Protein AF-A0A060N3A0-F1 (afdb_monomer_lite)

Foldseek 3Di:
DDDPPPDLLCLLVPDPDDPVVSVVLVVQQQDWDDDPNDIDRNVRVLLVLVLVAWAKDKDFQDWDQDPVVNGIDGGDIWIWTAHPVGDIDTDDPSSSSSSVVCVVQVVNDVVSVVVSSVVVVVVVVVVVVVVVVVVVVVVVVVVVVVVVVVVVVVVLVVQLVVPDPVPLLVVLQVLCCLPPVDDDSSVSSSLVVLLQVLVPVVSLVVNLVQCALVNPSSQVSSCQAQVDHADNHSVRNNVDSVPDDSVNRPGGDDDDRPPDPVNPFFFDWAWAFDPPPHTDTDIDTFGWDADLNFIWGWDDDPQKIFTATGWLNYTPFMDRDPVVRVVRVVVSCVVQPSVSVVVVSVVSCVVRNTTPVCPVVVVPD

Structure (mmCIF, N/CA/C/O backbone):
data_AF-A0A060N3A0-F1
#
_entry.id   AF-A0A060N3A0-F1
#
loop_
_atom_site.group_PDB
_atom_site.id
_atom_site.type_symbol
_atom_site.label_atom_id
_atom_site.label_alt_id
_atom_site.label_comp_id
_atom_site.label_asym_id
_atom_site.label_entity_id
_atom_site.label_seq_id
_atom_site.pdbx_PDB_ins_code
_atom_site.Cartn_x
_atom_site.Cartn_y
_atom_site.Cartn_z
_atom_site.occupancy
_atom_site.B_iso_or_equiv
_atom_site.auth_seq_id
_atom_site.auth_comp_id
_atom_site.auth_asym_id
_atom_site.auth_atom_id
_atom_site.pdbx_PDB_model_num
ATOM 1 N N . MET A 1 1 ? 32.868 9.645 -45.968 1.00 70.94 1 MET A N 1
ATOM 2 C CA . MET A 1 1 ? 32.988 8.924 -44.680 1.00 70.94 1 MET A CA 1
ATOM 3 C C . MET A 1 1 ? 31.610 8.800 -44.055 1.00 70.94 1 MET A C 1
ATOM 5 O O . MET A 1 1 ? 31.035 9.811 -43.664 1.00 70.94 1 MET A O 1
ATOM 9 N N . ILE A 1 2 ? 31.077 7.584 -43.992 1.00 79.50 2 ILE A N 1
ATOM 10 C CA . ILE A 1 2 ? 29.751 7.309 -43.427 1.00 79.50 2 ILE A CA 1
ATOM 11 C C . ILE A 1 2 ? 29.857 7.199 -41.908 1.00 79.50 2 ILE A C 1
ATOM 13 O O . ILE A 1 2 ? 30.849 6.673 -41.398 1.00 79.50 2 ILE A O 1
ATOM 17 N N . LYS A 1 3 ? 28.843 7.715 -41.205 1.00 85.38 3 LYS A N 1
ATOM 18 C CA . LYS A 1 3 ? 28.759 7.722 -39.741 1.00 85.38 3 LYS A CA 1
ATOM 19 C C . LYS A 1 3 ? 27.444 7.102 -39.277 1.00 85.38 3 LYS A C 1
ATOM 21 O O . LYS A 1 3 ? 26.379 7.663 -39.526 1.00 85.38 3 LYS A O 1
ATOM 26 N N . LEU A 1 4 ? 27.520 5.992 -38.551 1.00 84.56 4 LEU A N 1
ATOM 27 C CA . LEU A 1 4 ? 26.390 5.304 -37.928 1.00 84.56 4 LEU A CA 1
ATOM 28 C C . LEU A 1 4 ? 26.048 5.968 -36.586 1.00 84.56 4 LEU A C 1
ATOM 30 O O . LEU A 1 4 ? 26.292 5.429 -35.503 1.00 84.56 4 LEU A O 1
ATOM 34 N N . LYS A 1 5 ? 25.510 7.191 -36.638 1.00 78.19 5 LYS A N 1
ATOM 35 C CA . LYS A 1 5 ? 25.147 7.941 -35.426 1.00 78.19 5 LYS A CA 1
ATOM 36 C C . LYS A 1 5 ? 23.974 7.268 -34.707 1.00 78.19 5 LYS A C 1
ATOM 38 O O . LYS A 1 5 ? 22.905 7.118 -35.283 1.00 78.19 5 LYS A O 1
ATOM 43 N N . ASN A 1 6 ? 24.170 6.913 -33.434 1.00 80.38 6 ASN A N 1
ATOM 44 C CA . ASN A 1 6 ? 23.139 6.378 -32.525 1.00 80.38 6 ASN A CA 1
ATOM 45 C C . ASN A 1 6 ? 22.381 5.134 -33.029 1.00 80.38 6 ASN A C 1
ATOM 47 O O . ASN A 1 6 ? 21.267 4.849 -32.580 1.00 80.38 6 ASN A O 1
ATOM 51 N N . THR A 1 7 ? 23.004 4.382 -33.933 1.00 88.62 7 THR A N 1
ATOM 52 C CA . THR A 1 7 ? 22.471 3.139 -34.480 1.00 88.62 7 THR A CA 1
ATOM 53 C C . THR A 1 7 ? 23.560 2.073 -34.536 1.00 88.62 7 THR A C 1
ATOM 55 O O . THR A 1 7 ? 24.757 2.373 -34.634 1.00 88.62 7 THR A O 1
ATOM 58 N N . TYR A 1 8 ? 23.121 0.822 -34.468 1.00 91.75 8 TYR A N 1
ATOM 59 C CA . TYR A 1 8 ? 23.922 -0.365 -34.759 1.00 91.75 8 TYR A CA 1
ATOM 60 C C . TYR A 1 8 ? 23.257 -1.203 -35.858 1.00 91.75 8 TYR A C 1
ATOM 62 O O . TYR A 1 8 ? 23.561 -2.387 -35.982 1.00 91.75 8 TYR A O 1
ATOM 70 N N . LEU A 1 9 ? 22.332 -0.602 -36.624 1.00 90.69 9 LEU A N 1
ATOM 71 C CA . LEU A 1 9 ? 21.575 -1.249 -37.700 1.00 90.69 9 LEU A CA 1
ATOM 72 C C . LEU A 1 9 ? 20.822 -2.500 -37.218 1.00 90.69 9 LEU A C 1
ATOM 74 O O . LEU A 1 9 ? 20.829 -3.538 -37.872 1.00 90.69 9 LEU A O 1
ATOM 78 N N . GLY A 1 10 ? 20.273 -2.456 -36.000 1.00 86.81 10 GLY A N 1
ATOM 79 C CA . GLY A 1 10 ? 19.611 -3.607 -35.379 1.00 86.81 10 GLY A CA 1
ATOM 80 C C . GLY A 1 10 ? 20.535 -4.753 -34.937 1.00 86.81 10 GLY A C 1
ATOM 81 O O . GLY A 1 10 ? 20.056 -5.684 -34.291 1.00 86.81 10 GLY A O 1
ATOM 82 N N . TYR A 1 11 ? 21.854 -4.687 -35.180 1.00 89.94 11 TYR A N 1
ATOM 83 C CA . TYR A 1 11 ? 22.797 -5.771 -34.863 1.00 89.94 11 TYR A CA 1
ATOM 84 C C . TYR A 1 11 ? 22.675 -6.249 -33.417 1.00 89.94 11 TYR A C 1
ATOM 86 O O . TYR A 1 11 ? 22.577 -7.442 -33.149 1.00 89.94 11 TYR A O 1
ATOM 94 N N . THR A 1 12 ? 22.640 -5.317 -32.468 1.00 86.25 12 THR A N 1
ATOM 95 C CA . THR A 1 12 ? 22.596 -5.640 -31.039 1.00 86.25 12 THR A CA 1
ATOM 96 C C . THR A 1 12 ? 21.195 -5.985 -30.539 1.00 86.25 12 THR A C 1
ATOM 98 O O . THR A 1 12 ? 21.069 -6.546 -29.451 1.00 86.25 12 THR A O 1
ATOM 101 N N . ASN A 1 13 ? 20.153 -5.697 -31.324 1.00 80.31 13 ASN A N 1
ATOM 102 C CA . ASN A 1 13 ? 18.773 -6.109 -31.055 1.00 80.31 13 ASN A CA 1
ATOM 103 C C . ASN A 1 13 ? 18.539 -7.566 -31.485 1.00 80.31 13 ASN A C 1
ATOM 105 O O . ASN A 1 13 ? 17.834 -8.299 -30.799 1.00 80.31 13 ASN A O 1
ATOM 109 N N . ASN A 1 14 ? 19.208 -8.006 -32.555 1.00 67.56 14 ASN A N 1
ATOM 110 C CA . ASN A 1 14 ? 19.107 -9.363 -33.100 1.00 67.56 14 ASN A CA 1
ATOM 111 C C . ASN A 1 14 ? 19.910 -10.414 -32.312 1.00 67.56 14 ASN A C 1
ATOM 113 O O . ASN A 1 14 ? 19.765 -11.621 -32.519 1.00 67.56 14 ASN A O 1
ATOM 117 N N . LEU A 1 15 ? 20.757 -9.983 -31.376 1.00 79.06 15 LEU A N 1
ATOM 118 C CA . LEU A 1 15 ? 21.509 -10.885 -30.513 1.00 79.06 15 LEU A CA 1
ATOM 119 C C . LEU A 1 15 ? 20.655 -11.311 -29.311 1.00 79.06 15 LEU A C 1
ATOM 121 O O . LEU A 1 15 ? 20.321 -10.494 -28.455 1.00 79.06 15 LEU A O 1
ATOM 125 N N . LYS A 1 16 ? 20.389 -12.618 -29.173 1.00 73.56 16 LYS A N 1
ATOM 126 C CA . LYS A 1 16 ? 19.850 -13.221 -27.936 1.00 73.56 16 LYS A CA 1
ATOM 127 C C . LYS A 1 16 ? 20.912 -13.222 -26.822 1.00 73.56 16 LYS A C 1
ATOM 129 O O . LYS A 1 16 ? 21.420 -14.271 -26.433 1.00 73.56 16 LYS A O 1
ATOM 134 N N . VAL A 1 17 ? 21.299 -12.043 -26.340 1.00 75.12 17 VAL A N 1
ATOM 135 C CA . VAL A 1 17 ? 22.335 -11.843 -25.312 1.00 75.12 17 VAL A CA 1
ATOM 136 C C . VAL A 1 17 ? 21.792 -11.047 -24.129 1.00 75.12 17 VAL A C 1
ATOM 138 O O . VAL A 1 17 ? 20.881 -10.235 -24.268 1.00 75.12 17 VAL A O 1
ATOM 141 N N . LYS A 1 18 ? 22.361 -11.266 -22.937 1.00 79.81 18 LYS A N 1
ATOM 142 C CA . LYS A 1 18 ? 21.978 -10.517 -21.726 1.00 79.81 18 LYS A CA 1
ATOM 143 C C . LYS A 1 18 ? 22.274 -9.018 -21.902 1.00 79.81 18 LYS A C 1
ATOM 145 O O . LYS A 1 18 ? 23.262 -8.660 -22.544 1.00 79.81 18 LYS A O 1
ATOM 150 N N . SER A 1 19 ? 21.499 -8.149 -21.249 1.00 82.62 19 SER A N 1
ATOM 151 C CA . SER A 1 19 ? 21.631 -6.678 -21.329 1.00 82.62 19 SER A CA 1
ATOM 152 C C . SER A 1 19 ? 23.060 -6.166 -21.093 1.00 82.62 19 SER A C 1
ATOM 154 O O . SER A 1 19 ? 23.561 -5.345 -21.858 1.00 82.62 19 SER A O 1
ATOM 156 N N . MET A 1 20 ? 23.777 -6.709 -20.103 1.00 80.88 20 MET A N 1
ATOM 157 C CA . MET A 1 20 ? 25.179 -6.338 -19.854 1.00 80.88 20 MET A CA 1
ATOM 158 C C . MET A 1 20 ? 26.126 -6.724 -20.999 1.00 80.88 20 MET A C 1
ATOM 160 O O . MET A 1 20 ? 27.076 -6.002 -21.300 1.00 80.88 20 MET A O 1
ATOM 164 N N . GLN A 1 21 ? 25.888 -7.864 -21.651 1.00 84.06 21 GLN A N 1
ATOM 165 C CA . GLN A 1 21 ? 26.687 -8.290 -22.801 1.00 84.06 21 GLN A CA 1
ATOM 166 C C . GLN A 1 21 ? 26.393 -7.413 -24.020 1.00 84.06 21 GLN A C 1
ATOM 168 O O . GLN A 1 21 ? 27.332 -7.046 -24.723 1.00 84.06 21 GLN A O 1
ATOM 173 N N . LYS A 1 22 ? 25.128 -7.014 -24.213 1.00 88.50 22 LYS A N 1
ATOM 174 C CA . LYS A 1 22 ? 24.720 -6.031 -25.226 1.00 88.50 22 LYS A CA 1
ATOM 175 C C . LYS A 1 22 ? 25.477 -4.712 -25.050 1.00 88.50 22 LYS A C 1
ATOM 177 O O . LYS A 1 22 ? 26.183 -4.300 -25.964 1.00 88.50 22 LYS A O 1
ATOM 182 N N . ALA A 1 23 ? 25.459 -4.136 -23.847 1.00 88.31 23 ALA A N 1
ATOM 183 C CA . ALA A 1 23 ? 26.181 -2.898 -23.543 1.00 88.31 23 ALA A CA 1
ATOM 184 C C . ALA A 1 23 ? 27.701 -3.021 -23.772 1.00 88.31 23 ALA A C 1
ATOM 186 O O . ALA A 1 23 ? 28.341 -2.100 -24.275 1.00 88.31 23 ALA A O 1
ATOM 187 N N . LYS A 1 24 ? 28.301 -4.178 -23.453 1.00 89.31 24 LYS A N 1
ATOM 188 C CA . LYS A 1 24 ? 29.725 -4.440 -23.730 1.00 89.31 24 LYS A CA 1
ATOM 189 C C . LYS A 1 24 ? 30.024 -4.509 -25.231 1.00 89.31 24 LYS A C 1
ATOM 191 O O . LYS A 1 24 ? 31.102 -4.093 -25.652 1.00 89.31 24 LYS A O 1
ATOM 196 N N . ILE A 1 25 ? 29.113 -5.060 -26.033 1.00 91.25 25 ILE A N 1
ATOM 197 C CA . ILE A 1 25 ? 29.238 -5.102 -27.496 1.00 91.25 25 ILE A CA 1
ATOM 198 C C . ILE A 1 25 ? 29.144 -3.687 -28.065 1.00 91.25 25 ILE A C 1
ATOM 200 O O . ILE A 1 25 ? 30.046 -3.281 -28.789 1.00 91.25 25 ILE A O 1
ATOM 204 N N . GLU A 1 26 ? 28.122 -2.929 -27.677 1.00 92.75 26 GLU A N 1
ATOM 205 C CA . GLU A 1 26 ? 27.905 -1.539 -28.098 1.00 92.75 26 GLU A CA 1
ATOM 206 C C . GLU A 1 26 ? 29.101 -0.652 -27.744 1.00 92.75 26 GLU A C 1
ATOM 208 O O . GLU A 1 26 ? 29.673 -0.011 -28.621 1.00 92.75 26 GLU A O 1
ATOM 213 N N . LYS A 1 27 ? 29.599 -0.747 -26.505 1.00 92.44 27 LYS A N 1
ATOM 214 C CA . LYS A 1 27 ? 30.821 -0.054 -26.076 1.00 92.44 27 LYS A CA 1
ATOM 215 C C . LYS A 1 27 ? 32.037 -0.406 -26.936 1.00 92.44 27 LYS A C 1
ATOM 217 O O . LYS A 1 27 ? 32.854 0.460 -27.218 1.00 92.44 27 LYS A O 1
ATOM 222 N N . ASN A 1 28 ? 32.187 -1.669 -27.342 1.00 91.94 28 ASN A N 1
ATOM 223 C CA . ASN A 1 28 ? 33.277 -2.051 -28.240 1.00 91.94 28 ASN A CA 1
ATOM 224 C C . ASN A 1 28 ? 33.099 -1.447 -29.636 1.00 91.94 28 ASN A C 1
ATOM 226 O O . ASN A 1 28 ? 34.076 -0.982 -30.205 1.00 91.94 28 ASN A O 1
ATOM 230 N N . LEU A 1 29 ? 31.880 -1.438 -30.176 1.00 93.25 29 LEU A N 1
ATOM 231 C CA . LEU A 1 29 ? 31.579 -0.851 -31.486 1.00 93.25 29 LEU A CA 1
ATOM 232 C C . LEU A 1 29 ? 31.774 0.672 -31.514 1.00 93.25 29 LEU A C 1
ATOM 234 O O . LEU A 1 29 ? 32.160 1.214 -32.550 1.00 93.25 29 LEU A O 1
ATOM 238 N N . ASP A 1 30 ? 31.556 1.334 -30.379 1.00 94.25 30 ASP A N 1
ATOM 239 C CA . ASP A 1 30 ? 31.738 2.776 -30.202 1.00 94.25 30 ASP A CA 1
ATOM 240 C C . ASP A 1 30 ? 33.172 3.183 -29.811 1.00 94.25 30 ASP A C 1
ATOM 242 O O . ASP A 1 30 ? 33.484 4.374 -29.756 1.00 94.25 30 ASP A O 1
ATOM 246 N N . ASN A 1 31 ? 34.074 2.225 -29.562 1.00 93.00 31 ASN A N 1
ATOM 247 C CA . ASN A 1 31 ? 35.480 2.533 -29.298 1.00 93.00 31 ASN A CA 1
ATOM 248 C C . ASN A 1 31 ? 36.151 3.152 -30.527 1.00 93.00 31 ASN A C 1
ATOM 250 O O . ASN A 1 31 ? 35.715 2.973 -31.663 1.00 93.00 31 ASN A O 1
ATOM 254 N N . PHE A 1 32 ? 37.280 3.820 -30.305 1.00 92.06 32 PHE A N 1
ATOM 255 C CA . PHE A 1 32 ? 38.055 4.404 -31.390 1.00 92.06 32 PHE A CA 1
ATOM 256 C C . PHE A 1 32 ? 39.074 3.427 -31.993 1.00 92.06 32 PHE A C 1
ATOM 258 O O . PHE A 1 32 ? 39.591 2.532 -31.319 1.00 92.06 32 PHE A O 1
ATOM 265 N N . ILE A 1 33 ? 39.384 3.618 -33.272 1.00 90.12 33 ILE A N 1
ATOM 266 C CA . ILE A 1 33 ? 40.487 2.977 -33.992 1.00 90.12 33 ILE A CA 1
ATOM 267 C C . ILE A 1 33 ? 41.202 4.022 -34.852 1.00 90.12 33 ILE A C 1
ATOM 269 O O . ILE A 1 33 ? 40.563 4.876 -35.466 1.00 90.12 33 ILE A O 1
ATOM 273 N N . ARG A 1 34 ? 42.537 3.980 -34.873 1.00 88.06 34 ARG A N 1
ATOM 274 C CA . ARG A 1 34 ? 43.361 4.893 -35.672 1.00 88.06 34 ARG A CA 1
ATOM 275 C C . ARG A 1 34 ? 43.784 4.205 -36.966 1.00 88.06 34 ARG A C 1
ATOM 277 O O . ARG A 1 34 ? 44.395 3.144 -36.906 1.00 88.06 34 ARG A O 1
ATOM 284 N N . SER A 1 35 ? 43.511 4.832 -38.106 1.00 84.62 35 SER A N 1
ATOM 285 C CA . SER A 1 35 ? 44.000 4.417 -39.429 1.00 84.62 35 SER A CA 1
ATOM 286 C C . SER A 1 35 ? 44.487 5.652 -40.167 1.00 84.62 35 SER A C 1
ATOM 288 O O . SER A 1 35 ? 43.795 6.666 -40.160 1.00 84.62 35 SER A O 1
ATOM 290 N N . ASP A 1 36 ? 45.677 5.594 -40.765 1.00 79.69 36 ASP A N 1
ATOM 291 C CA . ASP A 1 36 ? 46.204 6.660 -41.636 1.00 79.69 36 ASP A CA 1
ATOM 292 C C . ASP A 1 36 ? 46.154 8.056 -40.987 1.00 79.69 36 ASP A C 1
ATOM 294 O O . ASP A 1 36 ? 45.759 9.050 -41.585 1.00 79.69 36 ASP A O 1
ATOM 298 N N . LYS A 1 37 ? 46.538 8.109 -39.702 1.00 83.88 37 LYS A N 1
ATOM 299 C CA . LYS A 1 37 ? 46.517 9.293 -38.816 1.00 83.88 37 LYS A CA 1
ATOM 300 C C . LYS A 1 37 ? 45.125 9.844 -38.463 1.00 83.88 37 LYS A C 1
ATOM 302 O O . LYS A 1 37 ? 45.067 10.740 -37.625 1.00 83.88 37 LYS A O 1
ATOM 307 N N . ILE A 1 38 ? 44.039 9.269 -38.973 1.00 87.06 38 ILE A N 1
ATOM 308 C CA . ILE A 1 38 ? 42.652 9.652 -38.677 1.00 87.06 38 ILE A CA 1
ATOM 309 C C . ILE A 1 38 ? 42.065 8.725 -37.599 1.00 87.06 38 ILE A C 1
ATOM 311 O O . ILE A 1 38 ? 42.329 7.520 -37.572 1.00 87.06 38 ILE A O 1
ATOM 315 N N . MET A 1 39 ? 41.281 9.299 -36.685 1.00 88.50 39 MET A N 1
ATOM 316 C CA . MET A 1 39 ? 40.547 8.567 -35.649 1.00 88.50 39 MET A CA 1
ATOM 317 C C . MET A 1 39 ? 39.128 8.256 -36.127 1.00 88.50 39 MET A C 1
ATOM 319 O O . MET A 1 39 ? 38.378 9.160 -36.490 1.00 88.50 39 MET A O 1
ATOM 323 N N . TYR A 1 40 ? 38.754 6.983 -36.080 1.00 89.69 40 TYR A N 1
ATOM 324 C CA . TYR A 1 40 ? 37.439 6.482 -36.462 1.00 89.69 40 TYR A CA 1
ATOM 325 C C . TYR A 1 40 ? 36.739 5.870 -35.256 1.00 89.69 40 TYR A C 1
ATOM 327 O O . TYR A 1 40 ? 37.392 5.268 -34.407 1.00 89.69 40 TYR A O 1
ATOM 335 N N . ILE A 1 41 ? 35.411 5.951 -35.213 1.00 93.50 41 ILE A N 1
ATOM 336 C CA . ILE A 1 41 ? 34.619 5.034 -34.389 1.00 93.50 41 ILE A CA 1
ATOM 337 C C . ILE A 1 41 ? 34.679 3.657 -35.062 1.00 93.50 41 ILE A C 1
ATOM 339 O O . ILE A 1 41 ? 34.589 3.562 -36.286 1.00 93.50 41 ILE A O 1
ATOM 343 N N . GLN A 1 42 ? 34.851 2.587 -34.290 1.00 94.12 42 GLN A N 1
ATOM 344 C CA . GLN A 1 42 ? 35.107 1.253 -34.826 1.00 94.12 42 GLN A CA 1
ATOM 345 C C . GLN A 1 42 ? 33.993 0.755 -35.758 1.00 94.12 42 GLN A C 1
ATOM 347 O O . GLN A 1 42 ? 34.303 0.244 -36.830 1.00 94.12 42 GLN A O 1
ATOM 352 N N . LYS A 1 43 ? 32.709 0.947 -35.430 1.00 94.00 43 LYS A N 1
ATOM 353 C CA . LYS A 1 43 ? 31.603 0.575 -36.337 1.00 94.00 43 LYS A CA 1
ATOM 354 C C . LYS A 1 43 ? 31.617 1.339 -37.665 1.00 94.00 43 LYS A C 1
ATOM 356 O O . LYS A 1 43 ? 31.383 0.740 -38.712 1.00 94.00 43 LYS A O 1
ATOM 361 N N . ASP A 1 44 ? 31.958 2.628 -37.627 1.00 94.19 44 ASP A N 1
ATOM 362 C CA . ASP A 1 44 ? 32.087 3.463 -38.824 1.00 94.19 44 ASP A CA 1
ATOM 363 C C . ASP A 1 44 ? 33.274 2.989 -39.666 1.00 94.19 44 ASP A C 1
ATOM 365 O O . ASP A 1 44 ? 33.169 2.874 -40.884 1.00 94.19 44 ASP A O 1
ATOM 369 N N . PHE A 1 45 ? 34.401 2.674 -39.022 1.00 94.44 45 PHE A N 1
ATOM 370 C CA . PHE A 1 45 ? 35.581 2.128 -39.687 1.00 94.44 45 PHE A CA 1
ATOM 371 C C . PHE A 1 45 ? 35.252 0.839 -40.447 1.00 94.44 45 PHE A C 1
ATOM 373 O O . PHE A 1 45 ? 35.571 0.737 -41.629 1.00 94.44 45 PHE A O 1
ATOM 380 N N . ILE A 1 46 ? 34.570 -0.114 -39.801 1.00 95.31 46 ILE A N 1
ATOM 381 C CA . ILE A 1 46 ? 34.185 -1.382 -40.434 1.00 95.31 46 ILE A CA 1
ATOM 382 C C . ILE A 1 46 ? 33.297 -1.143 -41.661 1.00 95.31 46 ILE A C 1
ATOM 384 O O . ILE A 1 46 ? 33.598 -1.676 -42.725 1.00 95.31 46 ILE A O 1
ATOM 388 N N . LEU A 1 47 ? 32.251 -0.316 -41.549 1.00 94.69 47 LEU A N 1
ATOM 389 C CA . LEU A 1 47 ? 31.355 -0.035 -42.676 1.00 94.69 47 LEU A CA 1
ATOM 390 C C . LEU A 1 47 ? 32.091 0.621 -43.855 1.00 94.69 47 LEU A C 1
ATOM 392 O O . LEU A 1 47 ? 31.898 0.214 -44.999 1.00 94.69 47 LEU A O 1
ATOM 396 N N . ASN A 1 48 ? 32.937 1.621 -43.584 1.00 93.00 48 ASN A N 1
ATOM 397 C CA . ASN A 1 48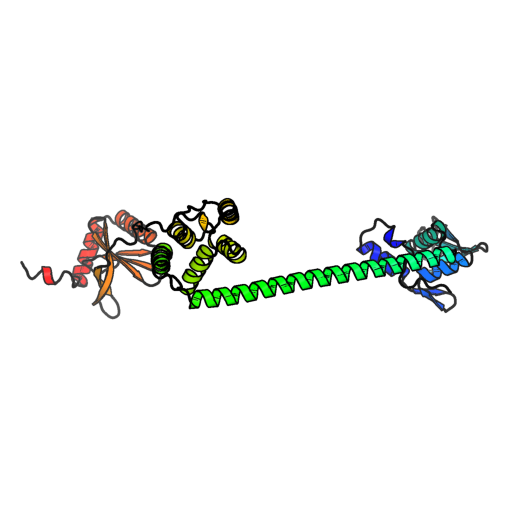 ? 33.684 2.309 -44.639 1.00 93.00 48 ASN A CA 1
ATOM 398 C C . ASN A 1 48 ? 34.675 1.352 -45.333 1.00 93.00 48 ASN A C 1
ATOM 400 O O . ASN A 1 48 ? 34.716 1.326 -46.558 1.00 93.00 48 ASN A O 1
ATOM 404 N N . ARG A 1 49 ? 35.398 0.498 -44.588 1.00 93.44 49 ARG A N 1
ATOM 405 C CA . ARG A 1 49 ? 36.320 -0.484 -45.191 1.00 93.44 49 ARG A CA 1
ATOM 406 C C . ARG A 1 49 ? 35.598 -1.554 -46.005 1.00 93.44 49 ARG A C 1
ATOM 408 O O . ARG A 1 49 ? 36.073 -1.912 -47.076 1.00 93.44 49 ARG A O 1
ATOM 415 N N . ILE A 1 50 ? 34.440 -2.032 -45.552 1.00 94.88 50 ILE A N 1
ATOM 416 C CA . ILE A 1 50 ? 33.644 -2.991 -46.335 1.00 94.88 50 ILE A CA 1
ATOM 417 C C . ILE A 1 50 ? 33.190 -2.369 -47.661 1.00 94.88 50 ILE A C 1
ATOM 419 O O . ILE A 1 50 ? 33.303 -3.003 -48.706 1.00 94.88 50 ILE A O 1
ATOM 423 N N . LYS A 1 51 ? 32.763 -1.102 -47.646 1.00 92.00 51 LYS A N 1
ATOM 424 C CA . LYS A 1 51 ? 32.430 -0.352 -48.868 1.00 92.00 51 LYS A CA 1
ATOM 425 C C . LYS A 1 51 ? 33.606 -0.167 -49.824 1.00 92.00 51 LYS A C 1
ATOM 427 O O . LYS A 1 51 ? 33.402 -0.154 -51.030 1.00 92.00 51 LYS A O 1
ATOM 432 N N . GLU A 1 52 ? 34.819 -0.043 -49.298 1.00 91.88 52 GLU A N 1
ATOM 433 C CA . GLU A 1 52 ? 36.058 0.013 -50.086 1.00 91.88 52 GLU A CA 1
ATOM 434 C C . GLU A 1 52 ? 36.489 -1.364 -50.636 1.00 91.88 52 GLU A C 1
ATOM 436 O O . GLU A 1 52 ? 37.515 -1.465 -51.302 1.00 91.88 52 GLU A O 1
ATOM 441 N N . GLY A 1 53 ? 35.719 -2.429 -50.380 1.00 91.88 53 GLY A N 1
ATOM 442 C CA . GLY A 1 53 ? 35.974 -3.772 -50.905 1.00 91.88 53 GLY A CA 1
ATOM 443 C C . GLY A 1 53 ? 36.773 -4.687 -49.974 1.00 91.88 53 GLY A C 1
ATOM 444 O O . GLY A 1 53 ? 37.313 -5.693 -50.434 1.00 91.88 53 GLY A O 1
ATOM 445 N N . PHE A 1 54 ? 36.873 -4.360 -48.681 1.00 94.94 54 PHE A N 1
ATOM 446 C CA . PHE A 1 54 ? 37.436 -5.270 -47.680 1.00 94.94 54 PHE A CA 1
ATOM 447 C C . PHE A 1 54 ? 36.388 -6.268 -47.178 1.00 94.94 54 PHE A C 1
ATOM 449 O O . PHE A 1 54 ? 35.256 -5.902 -46.873 1.00 94.94 54 PHE A O 1
ATOM 456 N N . GLU A 1 55 ? 36.792 -7.517 -46.964 1.00 94.81 55 GLU A N 1
ATOM 457 C CA . GLU A 1 55 ? 35.918 -8.566 -46.439 1.00 94.81 55 GLU A CA 1
ATOM 458 C C . GLU A 1 55 ? 36.392 -9.091 -45.072 1.00 94.81 55 GLU A C 1
ATOM 460 O O . GLU A 1 55 ? 37.597 -9.284 -44.859 1.00 94.81 55 GLU A O 1
ATOM 465 N N . PRO A 1 56 ? 35.471 -9.359 -44.122 1.00 96.25 56 PRO A N 1
ATOM 466 C CA . PRO A 1 56 ? 35.806 -10.011 -42.863 1.00 96.25 56 PRO A CA 1
ATOM 467 C C . PRO A 1 56 ? 36.209 -11.475 -43.076 1.00 96.25 56 PRO A C 1
ATOM 469 O O . PRO A 1 56 ? 35.392 -12.300 -43.498 1.00 96.25 56 PRO A O 1
ATOM 472 N N . CYS A 1 57 ? 37.432 -11.827 -42.682 1.00 93.69 57 CYS A N 1
ATOM 473 C CA . CYS A 1 57 ? 37.966 -13.185 -42.760 1.00 93.69 57 CYS A CA 1
ATOM 474 C C . CYS A 1 57 ? 38.589 -13.649 -41.433 1.00 93.69 57 CYS A C 1
ATOM 476 O O . CYS A 1 57 ? 38.871 -12.858 -40.526 1.00 93.69 57 CYS A O 1
ATOM 478 N N . ILE A 1 58 ? 38.754 -14.967 -41.313 1.00 94.75 58 ILE A N 1
ATOM 479 C CA . ILE A 1 58 ? 39.367 -15.629 -40.161 1.00 94.75 58 ILE A CA 1
ATOM 480 C C . ILE A 1 58 ? 40.629 -16.335 -40.644 1.00 94.75 58 ILE A C 1
ATOM 482 O O . ILE A 1 58 ? 40.586 -17.062 -41.633 1.00 94.75 58 ILE A O 1
ATOM 486 N N . VAL A 1 59 ? 41.730 -16.145 -39.921 1.00 92.75 59 VAL A N 1
ATOM 487 C CA . VAL A 1 59 ? 42.963 -16.913 -40.102 1.00 92.75 59 VAL A CA 1
ATOM 488 C C . VAL A 1 59 ? 43.153 -17.788 -38.870 1.00 92.75 59 VAL A C 1
ATOM 490 O O . VAL A 1 59 ? 43.408 -17.300 -37.764 1.00 92.75 59 VAL A O 1
ATOM 493 N N . GLU A 1 60 ? 42.965 -19.092 -39.051 1.00 92.19 60 GLU A N 1
ATOM 494 C CA . GLU A 1 60 ? 43.160 -20.080 -37.994 1.00 92.19 60 GLU A CA 1
ATOM 495 C C . GLU A 1 60 ? 44.648 -20.357 -37.767 1.00 92.19 60 GLU A C 1
ATOM 497 O O . GLU A 1 60 ? 45.466 -20.229 -38.676 1.00 92.19 60 GLU A O 1
ATOM 502 N N . ASN A 1 61 ? 45.001 -20.728 -36.533 1.00 90.94 61 ASN A N 1
ATOM 503 C CA . ASN A 1 61 ? 46.369 -21.081 -36.138 1.00 90.94 61 ASN A CA 1
ATOM 504 C C . ASN A 1 61 ? 47.432 -20.015 -36.465 1.00 90.94 61 ASN A C 1
ATOM 506 O O . ASN A 1 61 ? 48.606 -20.336 -36.644 1.00 90.94 61 ASN A O 1
ATOM 510 N N . TYR A 1 62 ? 47.049 -18.735 -36.492 1.00 91.19 62 TYR A N 1
ATOM 511 C CA . TYR A 1 62 ? 47.980 -17.650 -36.762 1.00 91.19 62 TYR A CA 1
ATOM 512 C C . TYR A 1 62 ? 49.014 -17.534 -35.640 1.00 91.19 62 TYR A C 1
ATOM 514 O O . TYR A 1 62 ? 48.671 -17.389 -34.461 1.00 91.19 62 TYR A O 1
ATOM 522 N N . SER A 1 63 ? 50.288 -17.561 -36.022 1.00 89.50 63 SER A N 1
ATOM 523 C CA . SER A 1 63 ? 51.424 -17.296 -35.150 1.00 89.50 63 SER A CA 1
ATOM 524 C C . SER A 1 63 ? 52.466 -16.468 -35.894 1.00 89.50 63 SER A C 1
ATOM 526 O O . SER A 1 63 ? 52.650 -16.624 -37.099 1.00 89.50 63 SER A O 1
ATOM 528 N N . TYR A 1 64 ? 53.143 -15.578 -35.174 1.00 88.38 64 TYR A N 1
ATOM 529 C CA . TYR A 1 64 ? 54.224 -14.752 -35.694 1.00 88.38 64 TYR A CA 1
ATOM 530 C C . TYR A 1 64 ? 55.429 -14.786 -34.751 1.00 88.38 64 TYR A C 1
ATOM 532 O O . TYR A 1 64 ? 55.308 -15.125 -33.571 1.00 88.38 64 TYR A O 1
ATOM 540 N N . TYR A 1 65 ? 56.597 -14.410 -35.267 1.00 92.38 65 TYR A N 1
ATOM 541 C CA . TYR A 1 65 ? 57.806 -14.303 -34.460 1.00 92.38 65 TYR A CA 1
ATOM 542 C C . TYR A 1 65 ? 57.748 -13.068 -33.559 1.00 92.38 65 TYR A C 1
ATOM 544 O O . TYR A 1 65 ? 57.579 -11.942 -34.031 1.00 92.38 65 TYR A O 1
ATOM 552 N N . SER A 1 66 ? 57.926 -13.258 -32.256 1.00 89.19 66 SER A N 1
ATOM 553 C CA . SER A 1 66 ? 57.978 -12.167 -31.288 1.00 89.19 66 SER A CA 1
ATOM 554 C C . SER A 1 66 ? 59.395 -12.022 -30.759 1.00 89.19 66 SER A C 1
ATOM 556 O O . SER A 1 66 ? 59.828 -12.834 -29.949 1.00 89.19 66 SER A O 1
ATOM 558 N N . LYS A 1 67 ? 60.073 -10.919 -31.106 1.00 89.69 67 LYS A N 1
ATOM 559 C CA . LYS A 1 67 ? 61.409 -10.587 -30.570 1.00 89.69 67 LYS A CA 1
ATOM 560 C C . LYS A 1 67 ? 61.463 -10.598 -29.037 1.00 89.69 67 LYS A C 1
ATOM 562 O O . LYS A 1 67 ? 62.467 -10.980 -28.463 1.00 89.69 67 LYS A O 1
ATOM 567 N N . ARG A 1 68 ? 60.362 -10.241 -28.361 1.00 89.69 68 ARG A N 1
ATOM 568 C CA . ARG A 1 68 ? 60.253 -10.287 -26.889 1.00 89.69 68 ARG A CA 1
ATOM 569 C C . ARG A 1 68 ? 60.283 -11.710 -26.313 1.00 89.69 68 ARG A C 1
ATOM 571 O O . ARG A 1 68 ? 60.615 -11.881 -25.151 1.00 89.69 68 ARG A O 1
ATOM 578 N N . LEU A 1 69 ? 59.842 -12.698 -27.088 1.00 88.69 69 LEU A N 1
ATOM 579 C CA . LEU A 1 69 ? 59.774 -14.104 -26.675 1.00 88.69 69 LEU A CA 1
ATOM 580 C C . LEU A 1 69 ? 60.918 -14.930 -27.276 1.00 88.69 69 LEU A C 1
ATOM 582 O O . LEU A 1 69 ? 60.978 -16.121 -27.010 1.00 88.69 69 LEU A O 1
ATOM 586 N N . ASP A 1 70 ? 61.742 -14.303 -28.120 1.00 87.88 70 ASP A N 1
ATOM 587 C CA . ASP A 1 70 ? 62.741 -14.932 -28.984 1.00 87.88 70 ASP A CA 1
ATOM 588 C C . ASP A 1 70 ? 62.249 -16.231 -29.649 1.00 87.88 70 ASP A C 1
ATOM 590 O O . ASP A 1 70 ? 62.882 -17.281 -29.615 1.00 87.88 70 ASP A O 1
ATOM 594 N N . GLY A 1 71 ? 61.035 -16.171 -30.203 1.00 91.38 71 GLY A N 1
ATOM 595 C CA . GLY A 1 71 ? 60.365 -17.343 -30.749 1.00 91.38 71 GLY A CA 1
ATOM 596 C C . GLY A 1 71 ? 58.961 -17.060 -31.274 1.00 91.38 71 GLY A C 1
ATOM 597 O O . GLY A 1 71 ? 58.452 -15.932 -31.221 1.00 91.38 71 GLY A O 1
ATOM 598 N N . MET A 1 72 ? 58.323 -18.108 -31.798 1.00 92.12 72 MET A N 1
ATOM 599 C CA . MET A 1 72 ? 56.956 -18.041 -32.315 1.00 92.12 72 MET A CA 1
ATOM 600 C C . MET A 1 72 ? 55.941 -17.866 -31.183 1.00 92.12 72 MET A C 1
ATOM 602 O O . MET A 1 72 ? 56.012 -18.510 -30.137 1.00 92.12 72 MET A O 1
ATOM 606 N N . THR A 1 73 ? 54.950 -17.004 -31.401 1.00 91.00 73 THR A N 1
ATOM 607 C CA . THR A 1 73 ? 53.818 -16.859 -30.477 1.00 91.00 73 THR A CA 1
ATOM 608 C C . THR A 1 73 ? 52.975 -18.138 -30.393 1.00 91.00 73 THR A C 1
ATOM 610 O O . THR A 1 73 ? 52.989 -18.979 -31.292 1.00 91.00 73 THR A O 1
ATOM 613 N N . LYS A 1 74 ? 52.174 -18.286 -29.331 1.00 90.81 74 LYS A N 1
ATOM 614 C CA . LYS A 1 74 ? 51.164 -19.354 -29.288 1.00 90.81 74 LYS A CA 1
ATOM 615 C C . LYS A 1 74 ? 50.134 -19.137 -30.412 1.00 90.81 74 LYS A C 1
ATOM 617 O O . LYS A 1 74 ? 49.640 -18.010 -30.522 1.00 90.81 74 LYS A O 1
ATOM 622 N N . PRO A 1 75 ? 49.801 -20.171 -31.210 1.00 90.81 75 PRO A N 1
ATOM 623 C CA . PRO A 1 75 ? 48.795 -20.064 -32.261 1.00 90.81 75 PRO A CA 1
ATOM 624 C C . PRO A 1 75 ? 47.460 -19.554 -31.716 1.00 90.81 75 PRO A C 1
ATOM 626 O O . PRO A 1 75 ? 47.011 -19.972 -30.646 1.00 90.81 75 PRO A O 1
ATOM 629 N N . LYS A 1 76 ? 46.824 -18.640 -32.449 1.00 90.62 76 LYS A N 1
ATOM 630 C CA . LYS A 1 76 ? 45.511 -18.084 -32.104 1.00 90.62 76 LYS A CA 1
ATOM 631 C C . LYS A 1 76 ? 44.677 -17.835 -33.354 1.00 90.62 76 LYS A C 1
ATOM 633 O O . LYS A 1 76 ? 45.212 -17.680 -34.446 1.00 90.62 76 LYS A O 1
ATOM 638 N N . THR A 1 77 ? 43.363 -17.739 -33.183 1.00 93.44 77 THR A N 1
ATOM 639 C CA . THR A 1 77 ? 42.471 -17.242 -34.235 1.00 93.44 77 THR A CA 1
ATOM 640 C C . THR A 1 77 ? 42.682 -15.741 -34.416 1.00 93.44 77 THR A C 1
ATOM 642 O O . THR A 1 77 ? 42.490 -14.975 -33.467 1.00 93.44 77 THR A O 1
ATOM 645 N N . ASP A 1 78 ? 43.050 -15.323 -35.624 1.00 93.25 78 ASP A N 1
ATOM 646 C CA . ASP A 1 78 ? 43.199 -13.917 -35.988 1.00 93.25 78 ASP A CA 1
ATOM 647 C C . ASP A 1 78 ? 42.019 -13.478 -36.860 1.00 93.25 78 ASP A C 1
ATOM 649 O O . ASP A 1 78 ? 41.716 -14.098 -37.879 1.00 93.25 78 ASP A O 1
ATOM 653 N N . TYR A 1 79 ? 41.317 -12.430 -36.432 1.00 96.25 79 TYR A N 1
ATOM 654 C CA . 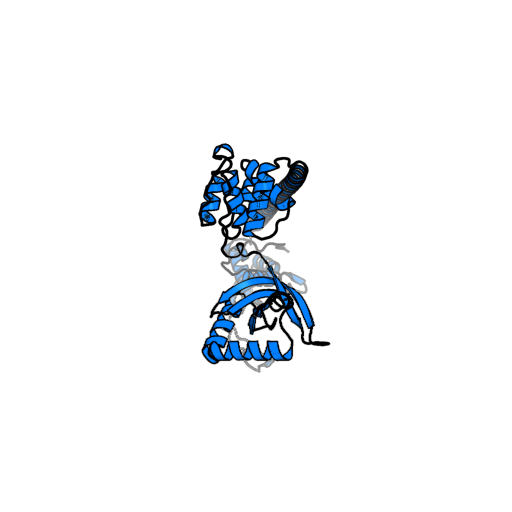TYR A 1 79 ? 40.182 -11.877 -37.169 1.00 96.25 79 TYR A CA 1
ATOM 655 C C . TYR A 1 79 ? 40.671 -10.681 -37.982 1.00 96.25 79 TYR A C 1
ATOM 657 O O . TYR A 1 79 ? 41.331 -9.793 -37.436 1.00 96.25 79 TYR A O 1
ATOM 665 N N . ARG A 1 80 ? 40.349 -10.640 -39.276 1.00 95.19 80 ARG A N 1
ATOM 666 C CA . ARG A 1 80 ? 40.866 -9.623 -40.200 1.00 95.19 80 ARG A CA 1
ATOM 667 C C . ARG A 1 80 ? 39.770 -9.023 -41.069 1.00 95.19 80 ARG A C 1
ATOM 669 O O . ARG A 1 80 ? 38.757 -9.665 -41.327 1.00 95.19 80 ARG A O 1
ATOM 676 N N . LEU A 1 81 ? 40.007 -7.803 -41.537 1.00 95.12 81 LEU A N 1
ATOM 677 C CA . LEU A 1 81 ? 39.421 -7.264 -42.764 1.00 95.12 81 LEU A CA 1
ATOM 678 C C . LEU A 1 81 ? 40.493 -7.312 -43.841 1.00 95.12 81 LEU A C 1
ATOM 680 O O . LEU A 1 81 ? 41.549 -6.727 -43.622 1.00 95.12 81 LEU A O 1
ATOM 684 N N . THR A 1 82 ? 40.237 -7.966 -44.969 1.00 94.12 82 THR A N 1
ATOM 685 C CA . THR A 1 82 ? 41.236 -8.145 -46.036 1.00 94.12 82 THR A CA 1
ATOM 686 C C . THR A 1 82 ? 40.671 -7.685 -47.371 1.00 94.12 82 THR A C 1
ATOM 688 O O . THR A 1 82 ? 39.508 -7.957 -47.656 1.00 94.12 82 THR A O 1
ATOM 691 N N . ASN A 1 83 ? 41.466 -6.983 -48.176 1.00 93.31 83 ASN A N 1
ATOM 692 C CA . ASN A 1 83 ? 41.096 -6.626 -49.546 1.00 93.31 83 ASN A CA 1
ATOM 693 C C . ASN A 1 83 ? 41.653 -7.642 -50.561 1.00 93.31 83 ASN A C 1
ATOM 695 O O . ASN A 1 83 ? 42.461 -8.511 -50.230 1.00 93.31 83 ASN A O 1
ATOM 699 N N . LYS A 1 84 ? 41.248 -7.509 -51.828 1.00 88.19 84 LYS A N 1
ATOM 700 C CA . LYS A 1 84 ? 41.710 -8.384 -52.924 1.00 88.19 84 LYS A CA 1
ATOM 701 C C . LYS A 1 84 ? 43.221 -8.312 -53.183 1.00 88.19 84 LYS A C 1
ATOM 703 O O . LYS A 1 84 ? 43.786 -9.255 -53.719 1.00 88.19 84 LYS A O 1
ATOM 708 N N . GLU A 1 85 ? 43.870 -7.223 -52.780 1.00 87.75 85 GLU A N 1
ATOM 709 C CA . GLU A 1 85 ? 45.317 -7.006 -52.921 1.00 87.75 85 GLU A CA 1
ATOM 710 C C . GLU A 1 85 ? 46.132 -7.667 -51.792 1.00 87.75 85 GLU A C 1
ATOM 712 O O . GLU A 1 85 ? 47.355 -7.567 -51.767 1.00 87.75 85 GLU A O 1
ATOM 717 N N . GLY A 1 86 ? 45.473 -8.332 -50.835 1.00 83.31 86 GLY A N 1
ATOM 718 C CA . GLY A 1 86 ? 46.124 -8.990 -49.698 1.00 83.31 86 GLY A CA 1
ATOM 719 C C . GLY A 1 86 ? 46.482 -8.056 -48.536 1.00 83.31 86 GLY A C 1
ATOM 720 O O . GLY A 1 86 ? 47.025 -8.515 -47.528 1.00 83.31 86 GLY A O 1
ATOM 721 N N . THR A 1 87 ? 46.143 -6.767 -48.622 1.00 90.94 87 THR A N 1
ATOM 722 C CA . THR A 1 87 ? 46.256 -5.831 -47.496 1.00 90.94 87 THR A CA 1
ATOM 723 C C . THR A 1 87 ? 45.182 -6.141 -46.459 1.00 90.94 87 THR A C 1
ATOM 725 O O . THR A 1 87 ? 44.022 -6.383 -46.803 1.00 90.94 87 THR A O 1
ATOM 728 N N . TYR A 1 88 ? 45.549 -6.118 -45.173 1.00 92.69 88 TYR A N 1
ATOM 729 C CA . TYR A 1 88 ? 44.608 -6.429 -44.101 1.00 92.69 88 TYR A CA 1
ATOM 730 C C . TYR A 1 88 ? 44.730 -5.541 -42.861 1.00 92.69 88 TYR A C 1
ATOM 732 O O . TYR A 1 88 ? 45.797 -5.034 -42.520 1.00 92.69 88 TYR A O 1
ATOM 740 N N . TYR A 1 89 ? 43.615 -5.436 -42.136 1.00 92.94 89 TYR A N 1
ATOM 741 C CA . TYR A 1 89 ? 43.540 -4.879 -40.788 1.00 92.94 89 TYR A CA 1
ATOM 742 C C . TYR A 1 89 ? 43.175 -5.976 -39.792 1.00 92.94 89 TYR A C 1
ATOM 744 O O . TYR A 1 89 ? 42.145 -6.635 -39.943 1.00 92.94 89 TYR A O 1
ATOM 752 N N . THR A 1 90 ? 43.976 -6.148 -38.741 1.00 92.38 90 THR A N 1
ATOM 753 C CA . THR A 1 90 ? 43.598 -7.004 -37.608 1.00 92.38 90 THR A CA 1
ATOM 754 C C . THR A 1 90 ? 42.491 -6.334 -36.797 1.00 92.38 90 THR A C 1
ATOM 756 O O . THR A 1 90 ? 42.622 -5.190 -36.360 1.00 92.38 90 THR A O 1
ATOM 759 N N . ILE A 1 91 ? 41.404 -7.064 -36.563 1.00 94.38 91 ILE A N 1
ATOM 760 C CA . ILE A 1 91 ? 40.227 -6.615 -35.816 1.00 94.38 91 ILE A CA 1
ATOM 761 C C . ILE A 1 91 ? 39.883 -7.614 -34.706 1.00 94.38 91 ILE A C 1
ATOM 763 O O . ILE A 1 91 ? 40.433 -8.708 -34.623 1.00 94.38 91 ILE A O 1
ATOM 767 N N . ASN A 1 92 ? 38.972 -7.245 -33.805 1.00 93.44 92 ASN A N 1
ATOM 768 C CA . ASN A 1 92 ? 38.485 -8.168 -32.781 1.00 93.44 92 ASN A CA 1
ATOM 769 C C . ASN A 1 92 ? 37.268 -8.974 -33.280 1.00 93.44 92 ASN A C 1
ATOM 771 O O . ASN A 1 92 ? 36.606 -8.613 -34.254 1.00 93.44 92 ASN A O 1
ATOM 775 N N . LYS A 1 93 ? 36.926 -10.049 -32.558 1.00 93.38 93 LYS A N 1
ATOM 776 C CA . LYS A 1 93 ? 35.779 -10.919 -32.875 1.00 93.38 93 LYS A CA 1
ATOM 777 C C . LYS A 1 93 ? 34.444 -10.164 -32.967 1.00 93.38 93 LYS A C 1
ATOM 779 O O . LYS A 1 93 ? 33.588 -10.544 -33.759 1.00 93.38 93 LYS A O 1
ATOM 784 N N . THR A 1 94 ? 34.245 -9.125 -32.153 1.00 93.56 94 THR A N 1
ATOM 785 C CA . THR A 1 94 ? 33.011 -8.321 -32.149 1.00 93.56 94 THR A CA 1
ATOM 786 C C . THR A 1 94 ? 32.862 -7.545 -33.454 1.00 93.56 94 THR A C 1
ATOM 788 O O . THR A 1 94 ? 31.799 -7.595 -34.064 1.00 93.56 94 THR A O 1
ATOM 791 N N . LEU A 1 95 ? 33.935 -6.891 -33.903 1.00 94.56 95 LEU A N 1
ATOM 792 C CA . LEU A 1 95 ? 33.974 -6.163 -35.170 1.00 94.56 95 LEU A CA 1
ATOM 793 C C . LEU A 1 95 ? 33.851 -7.089 -36.372 1.00 94.56 95 LEU A C 1
ATOM 795 O O . LEU A 1 95 ? 33.168 -6.745 -37.326 1.00 94.56 95 LEU A O 1
ATOM 799 N N . TYR A 1 96 ? 34.454 -8.277 -36.302 1.00 95.88 96 TYR A N 1
ATOM 800 C CA . TYR A 1 96 ? 34.318 -9.283 -37.352 1.00 95.88 96 TYR A CA 1
ATOM 801 C C . TYR A 1 96 ? 32.853 -9.687 -37.534 1.00 95.88 96 TYR A C 1
ATOM 803 O O . TYR A 1 96 ? 32.327 -9.645 -38.643 1.00 95.88 96 TYR A O 1
ATOM 811 N N . LYS A 1 97 ? 32.173 -10.018 -36.428 1.00 94.75 97 LYS A N 1
ATOM 812 C CA . LYS A 1 97 ? 30.753 -10.383 -36.453 1.00 94.75 97 LYS A CA 1
ATOM 813 C C . LYS A 1 97 ? 29.869 -9.234 -36.933 1.00 94.75 97 LYS A C 1
ATOM 815 O O . LYS A 1 97 ? 28.937 -9.473 -37.688 1.00 94.75 97 LYS A O 1
ATOM 820 N N . PHE A 1 98 ? 30.174 -8.004 -36.521 1.00 95.31 98 PHE A N 1
ATOM 821 C CA . PHE A 1 98 ? 29.462 -6.820 -36.994 1.00 95.31 98 PHE A CA 1
ATOM 822 C C . PHE A 1 98 ? 29.671 -6.584 -38.497 1.00 95.31 98 PHE A C 1
ATOM 824 O O . PHE A 1 98 ? 28.715 -6.305 -39.209 1.00 95.31 98 PHE A O 1
ATOM 831 N N . GLY A 1 99 ? 30.894 -6.763 -39.002 1.00 95.38 99 GLY A N 1
ATOM 832 C CA . GLY A 1 99 ? 31.190 -6.671 -40.430 1.00 95.38 99 GLY A CA 1
ATOM 833 C C . GLY A 1 99 ? 30.460 -7.729 -41.254 1.00 95.38 99 GLY A C 1
ATOM 834 O O . GLY A 1 99 ? 29.884 -7.399 -42.285 1.00 95.38 99 GLY A O 1
ATOM 835 N N . LYS A 1 100 ? 30.408 -8.980 -40.773 1.00 95.44 100 LYS A N 1
ATOM 836 C CA . LYS A 1 100 ? 29.580 -10.028 -41.392 1.00 95.44 100 LYS A CA 1
ATOM 837 C C . LYS A 1 100 ? 28.108 -9.634 -41.412 1.00 95.44 100 LYS A C 1
ATOM 839 O O . LYS A 1 100 ? 27.506 -9.643 -42.471 1.00 95.44 100 LYS A O 1
ATOM 844 N N . TYR A 1 101 ? 27.582 -9.149 -40.290 1.00 95.00 101 TYR A N 1
ATOM 845 C CA . TYR A 1 101 ? 26.202 -8.677 -40.209 1.00 95.00 101 TYR A CA 1
ATOM 846 C C . TYR A 1 101 ? 25.877 -7.554 -41.210 1.00 95.00 101 TYR A C 1
ATOM 848 O O . TYR A 1 101 ? 24.805 -7.579 -41.809 1.00 95.00 101 TYR A O 1
ATOM 856 N N . ILE A 1 102 ? 26.786 -6.591 -41.423 1.00 95.00 102 ILE A N 1
ATOM 857 C CA . ILE A 1 102 ? 26.608 -5.535 -42.438 1.00 95.00 102 ILE A CA 1
ATOM 858 C C . ILE A 1 102 ? 26.435 -6.139 -43.835 1.00 95.00 102 ILE A C 1
ATOM 860 O O . ILE A 1 102 ? 25.555 -5.705 -44.575 1.00 95.00 102 ILE A O 1
ATOM 864 N N . ILE A 1 103 ? 27.267 -7.123 -44.185 1.00 94.81 103 ILE A N 1
ATOM 865 C CA . ILE A 1 103 ? 27.234 -7.793 -45.490 1.00 94.81 103 ILE A CA 1
ATOM 866 C C . ILE A 1 103 ? 25.959 -8.633 -45.618 1.00 94.81 103 ILE A C 1
ATOM 868 O O . ILE A 1 103 ? 25.220 -8.474 -46.584 1.00 94.81 103 ILE A O 1
ATOM 872 N N . ASP A 1 104 ? 25.673 -9.466 -44.617 1.00 94.19 104 ASP A N 1
ATOM 873 C CA . ASP A 1 104 ? 24.555 -10.415 -44.623 1.00 94.19 104 ASP A CA 1
ATOM 874 C C . ASP A 1 104 ? 23.188 -9.711 -44.740 1.00 94.19 104 ASP A C 1
ATOM 876 O O . ASP A 1 104 ? 22.254 -10.270 -45.307 1.00 94.19 104 ASP A O 1
ATOM 880 N N . ASN A 1 105 ? 23.069 -8.477 -44.234 1.00 93.06 105 ASN A N 1
ATOM 881 C CA . ASN A 1 105 ? 21.844 -7.663 -44.301 1.00 93.06 105 ASN A CA 1
ATOM 882 C C . ASN A 1 105 ? 21.888 -6.589 -45.403 1.00 93.06 105 ASN A C 1
ATOM 884 O O . ASN A 1 105 ? 21.049 -5.693 -45.427 1.00 93.06 105 ASN A O 1
ATOM 888 N N . ASN A 1 106 ? 22.877 -6.650 -46.297 1.00 93.19 106 ASN A N 1
ATOM 889 C CA . ASN A 1 106 ? 23.051 -5.727 -47.418 1.00 93.19 106 ASN A CA 1
ATOM 890 C C . ASN A 1 106 ? 23.108 -4.231 -47.030 1.00 93.19 106 ASN A C 1
ATOM 892 O O . ASN A 1 106 ? 22.756 -3.352 -47.813 1.00 93.19 106 ASN A O 1
ATOM 896 N N . PHE A 1 107 ? 23.617 -3.907 -45.837 1.00 93.75 107 PHE A N 1
ATOM 897 C CA . PHE A 1 107 ? 23.760 -2.517 -45.370 1.00 93.75 107 PHE A CA 1
ATOM 898 C C . PHE A 1 107 ? 24.928 -1.754 -46.023 1.00 93.75 107 PHE A C 1
ATOM 900 O O . PHE A 1 107 ? 25.221 -0.602 -45.672 1.00 93.75 107 PHE A O 1
ATOM 907 N N . ILE A 1 108 ? 25.616 -2.398 -46.967 1.00 91.44 108 ILE A N 1
ATOM 908 C CA . ILE A 1 108 ? 26.562 -1.751 -47.879 1.00 91.44 108 ILE A CA 1
ATOM 909 C C . ILE A 1 108 ? 25.801 -0.813 -48.827 1.00 91.44 108 ILE A C 1
ATOM 911 O O . ILE A 1 108 ? 26.304 0.272 -49.123 1.00 91.44 108 ILE A O 1
ATOM 915 N N . ASP A 1 109 ? 24.586 -1.199 -49.238 1.00 92.44 109 ASP A N 1
ATOM 916 C CA . ASP A 1 109 ? 23.678 -0.356 -50.013 1.00 92.44 109 ASP A CA 1
ATOM 917 C C . ASP A 1 109 ? 23.213 0.837 -49.165 1.00 92.44 109 ASP A C 1
ATOM 919 O O . ASP A 1 109 ? 22.747 0.689 -48.029 1.00 92.44 109 ASP A O 1
ATOM 923 N N . ASP A 1 110 ? 23.382 2.041 -49.710 1.00 90.50 110 ASP A N 1
ATOM 924 C CA . ASP A 1 110 ? 23.045 3.282 -49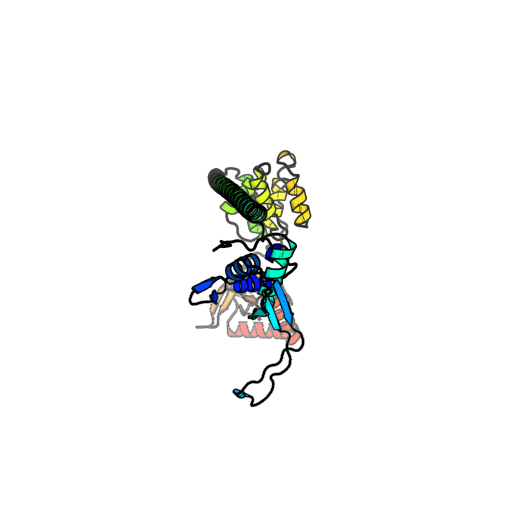.016 1.00 90.50 110 ASP A CA 1
ATOM 925 C C . ASP A 1 110 ? 21.538 3.446 -48.838 1.00 90.50 110 ASP A C 1
ATOM 927 O O . ASP A 1 110 ? 21.109 3.843 -47.757 1.00 90.50 110 ASP A O 1
ATOM 931 N N . THR A 1 111 ? 20.745 3.034 -49.826 1.00 92.00 111 THR A N 1
ATOM 932 C CA . THR A 1 111 ? 19.281 3.118 -49.804 1.00 92.00 111 THR A CA 1
ATOM 933 C C . THR A 1 111 ? 18.711 2.255 -48.685 1.00 92.00 111 THR A C 1
ATOM 935 O O . THR A 1 111 ? 17.939 2.740 -47.860 1.00 92.00 111 THR A O 1
ATOM 938 N N . ILE A 1 112 ? 19.143 0.989 -48.613 1.00 92.19 112 ILE A N 1
ATOM 939 C CA . ILE A 1 112 ? 18.673 0.020 -47.606 1.00 92.19 112 ILE A CA 1
ATOM 940 C C . ILE A 1 112 ? 19.087 0.458 -46.201 1.00 92.19 112 ILE A C 1
ATOM 942 O O . ILE A 1 112 ? 18.327 0.357 -45.235 1.00 92.19 112 ILE A O 1
ATOM 946 N N . ARG A 1 113 ? 20.319 0.951 -46.060 1.00 93.25 113 ARG A N 1
ATOM 947 C CA . ARG A 1 113 ? 20.824 1.396 -44.765 1.00 93.25 113 ARG A CA 1
ATOM 948 C C . ARG A 1 113 ? 20.110 2.655 -44.283 1.00 93.25 113 ARG A C 1
ATOM 950 O O . ARG A 1 113 ? 19.768 2.736 -43.106 1.00 93.25 113 ARG A O 1
ATOM 957 N N . GLU A 1 114 ? 19.913 3.642 -45.149 1.00 90.94 114 GLU A N 1
ATOM 958 C CA . GLU A 1 114 ? 19.256 4.898 -44.783 1.00 90.94 114 GLU A CA 1
ATOM 959 C C . GLU A 1 114 ? 17.776 4.695 -44.458 1.00 90.94 114 GLU A C 1
ATOM 961 O O . GLU A 1 114 ? 17.310 5.249 -43.460 1.00 90.94 114 GLU A O 1
ATOM 966 N N . SER A 1 115 ? 17.067 3.838 -45.204 1.00 91.38 115 SER A N 1
ATOM 967 C CA . SER A 1 115 ? 15.680 3.482 -44.886 1.00 91.38 115 SER A CA 1
ATOM 968 C C . SER A 1 115 ? 15.567 2.818 -43.513 1.00 91.38 115 SER A C 1
ATOM 970 O O . SER A 1 115 ? 14.733 3.223 -42.707 1.00 91.38 115 SER A O 1
ATOM 972 N N . PHE A 1 116 ? 16.462 1.873 -43.199 1.00 92.44 116 PHE A N 1
ATOM 973 C CA . PHE A 1 116 ? 16.484 1.208 -41.895 1.00 92.44 116 PHE A CA 1
ATOM 974 C C . PHE A 1 116 ? 16.767 2.188 -40.748 1.00 92.44 116 PHE A C 1
ATOM 976 O O . PHE A 1 116 ? 16.137 2.135 -39.694 1.00 92.44 116 PHE A O 1
ATOM 983 N N . ILE A 1 117 ? 17.726 3.102 -40.933 1.00 91.31 117 ILE A N 1
ATOM 984 C CA . ILE A 1 117 ? 18.052 4.110 -39.915 1.00 91.31 117 ILE A CA 1
ATOM 985 C C . ILE A 1 117 ? 16.852 5.028 -39.663 1.00 91.31 117 ILE A C 1
ATOM 987 O O . ILE A 1 117 ? 16.593 5.377 -38.510 1.00 91.31 117 ILE A O 1
ATOM 991 N N . LEU A 1 118 ? 16.134 5.423 -40.717 1.00 91.12 118 LEU A N 1
ATOM 992 C CA . LEU A 1 118 ? 14.951 6.269 -40.600 1.00 91.12 118 LEU A CA 1
ATOM 993 C C . LEU A 1 118 ? 13.826 5.560 -39.835 1.00 91.12 118 LEU A C 1
ATOM 995 O O . LEU A 1 118 ? 13.263 6.146 -38.911 1.00 91.12 118 LEU A O 1
ATOM 999 N N . GLU A 1 119 ? 13.546 4.301 -40.170 1.00 91.06 119 GLU A N 1
ATOM 1000 C CA . GLU A 1 119 ? 12.555 3.467 -39.482 1.00 91.06 119 GLU A CA 1
ATOM 1001 C C . GLU A 1 119 ? 12.901 3.301 -37.994 1.00 91.06 119 GLU A C 1
ATOM 1003 O O . GLU A 1 119 ? 12.094 3.633 -37.127 1.00 91.06 119 GLU A O 1
ATOM 1008 N N . GLU A 1 120 ? 14.148 2.931 -37.674 1.00 90.19 120 GLU A N 1
ATOM 1009 C CA . GLU A 1 120 ? 14.610 2.775 -36.287 1.00 90.19 120 GLU A CA 1
ATOM 1010 C C . GLU A 1 120 ? 14.460 4.083 -35.481 1.00 90.19 120 GLU A C 1
ATOM 1012 O O . GLU A 1 120 ? 14.158 4.070 -34.283 1.00 90.19 120 GLU A O 1
ATOM 1017 N N . GLN A 1 121 ? 14.679 5.239 -36.115 1.00 89.44 121 GLN A N 1
ATOM 1018 C CA . GLN A 1 121 ? 14.493 6.544 -35.476 1.00 89.44 121 GLN A CA 1
ATOM 1019 C C . GLN A 1 121 ? 13.016 6.871 -35.236 1.00 89.44 121 GLN A C 1
ATOM 1021 O O . GLN A 1 121 ? 12.684 7.391 -34.166 1.00 89.44 121 GLN A O 1
ATOM 1026 N N . GLN A 1 122 ? 12.138 6.557 -36.190 1.00 90.62 122 GLN A N 1
ATOM 1027 C CA . GLN A 1 122 ? 10.693 6.748 -36.053 1.00 90.62 122 GLN A CA 1
ATOM 1028 C C . GLN A 1 122 ? 10.119 5.862 -34.944 1.00 90.62 122 GLN A C 1
ATOM 1030 O O . GLN A 1 122 ? 9.405 6.367 -34.077 1.00 90.62 122 GLN A O 1
ATOM 1035 N N . GLU A 1 123 ? 10.498 4.585 -34.894 1.00 90.06 123 GLU A N 1
ATOM 1036 C CA . GLU A 1 123 ? 10.080 3.664 -33.832 1.00 90.06 123 GLU A CA 1
ATOM 1037 C C . GLU A 1 123 ? 10.518 4.154 -32.447 1.00 90.06 123 GLU A C 1
ATOM 1039 O O . GLU A 1 123 ? 9.712 4.221 -31.515 1.00 90.06 123 GLU A O 1
ATOM 1044 N N . LYS A 1 124 ? 11.787 4.565 -32.303 1.00 88.88 124 LYS A N 1
ATOM 1045 C CA . LYS A 1 124 ? 12.307 5.133 -31.047 1.00 88.88 124 LYS A CA 1
ATOM 1046 C C . LYS A 1 124 ? 11.534 6.388 -30.629 1.00 88.88 124 LYS A C 1
ATOM 1048 O O . LYS A 1 124 ? 11.289 6.585 -29.436 1.00 88.88 124 LYS A O 1
ATOM 1053 N N . ALA A 1 125 ? 11.154 7.242 -31.581 1.00 90.38 125 ALA A N 1
ATOM 1054 C CA . ALA A 1 125 ? 10.373 8.444 -31.306 1.00 90.38 125 ALA A CA 1
ATOM 1055 C C . ALA A 1 125 ? 8.942 8.108 -30.851 1.00 90.38 125 ALA A C 1
ATOM 1057 O O . ALA A 1 125 ? 8.499 8.634 -29.828 1.00 90.38 125 ALA A O 1
ATOM 1058 N N . GLN A 1 126 ? 8.264 7.188 -31.543 1.00 92.50 126 GLN A N 1
ATOM 1059 C CA . GLN A 1 126 ? 6.917 6.726 -31.192 1.00 92.50 126 GLN A CA 1
ATOM 1060 C C . GLN A 1 126 ? 6.882 6.064 -29.811 1.00 92.50 126 GLN A C 1
ATOM 1062 O O . GLN A 1 126 ? 6.038 6.403 -28.983 1.00 92.50 126 GLN A O 1
ATOM 1067 N N . GLN A 1 127 ? 7.839 5.181 -29.508 1.00 90.56 127 GLN A N 1
ATOM 1068 C CA . GLN A 1 127 ? 7.942 4.545 -28.190 1.00 90.56 127 GLN A CA 1
ATOM 1069 C C . GLN A 1 127 ? 8.133 5.576 -27.074 1.00 90.56 127 GLN A C 1
ATOM 1071 O O . GLN A 1 127 ? 7.485 5.495 -26.031 1.00 90.56 127 GLN A O 1
ATOM 1076 N N . LYS A 1 128 ? 8.988 6.581 -27.302 1.00 92.50 128 LYS A N 1
ATOM 1077 C CA . LYS A 1 128 ? 9.224 7.658 -26.335 1.00 92.50 128 LYS A CA 1
ATOM 1078 C C . LYS A 1 128 ? 7.979 8.520 -26.119 1.00 92.50 128 LYS A C 1
ATOM 1080 O O . LYS A 1 128 ? 7.747 8.964 -24.998 1.00 92.50 128 LYS A O 1
ATOM 1085 N N . GLN A 1 129 ? 7.196 8.772 -27.166 1.00 93.44 129 GLN A N 1
ATOM 1086 C CA . GLN A 1 129 ? 5.938 9.505 -27.055 1.00 93.44 129 GLN A CA 1
ATOM 1087 C C . GLN A 1 129 ? 4.897 8.704 -26.264 1.00 93.44 129 GLN A C 1
ATOM 1089 O O . GLN A 1 129 ? 4.362 9.218 -25.286 1.00 93.44 129 GLN A O 1
ATOM 1094 N N . LEU A 1 130 ? 4.702 7.428 -26.606 1.00 94.56 130 LEU A N 1
ATOM 1095 C CA . LEU A 1 130 ? 3.772 6.545 -25.903 1.00 94.56 130 LEU A CA 1
ATOM 1096 C C . LEU A 1 130 ? 4.130 6.398 -24.417 1.00 94.56 130 LEU A C 1
ATOM 1098 O O . LEU A 1 130 ? 3.250 6.362 -23.559 1.00 94.56 130 LEU A O 1
ATOM 1102 N N . GLN A 1 131 ? 5.424 6.323 -24.095 1.00 93.75 131 GLN A N 1
ATOM 1103 C CA . GLN A 1 131 ? 5.879 6.278 -22.708 1.00 93.75 131 GLN A CA 1
ATOM 1104 C C . GLN A 1 131 ? 5.539 7.571 -21.956 1.00 93.75 131 GLN A C 1
ATOM 1106 O O . GLN A 1 131 ? 5.010 7.501 -20.851 1.00 93.75 131 GLN A O 1
ATOM 1111 N N . LYS A 1 132 ? 5.780 8.741 -22.560 1.00 94.12 132 LYS A N 1
ATOM 1112 C CA . LYS A 1 132 ? 5.425 10.033 -21.953 1.00 94.12 132 LYS A CA 1
ATOM 1113 C C . LYS A 1 132 ? 3.922 10.184 -21.733 1.00 94.12 132 LYS A C 1
ATOM 1115 O O . LYS A 1 132 ? 3.518 10.706 -20.702 1.00 94.12 132 LYS A O 1
ATOM 1120 N N . GLU A 1 133 ? 3.106 9.743 -22.686 1.00 93.69 133 GLU A N 1
ATOM 1121 C CA . GLU A 1 133 ? 1.645 9.782 -22.564 1.00 93.69 133 GLU A CA 1
ATOM 1122 C C . GLU A 1 133 ? 1.163 8.899 -21.406 1.00 93.69 133 GLU A C 1
ATOM 1124 O O . GLU A 1 133 ? 0.357 9.348 -20.593 1.00 93.69 133 GLU A O 1
ATOM 1129 N N . LYS A 1 134 ? 1.725 7.690 -21.258 1.00 95.00 134 LYS A N 1
ATOM 1130 C CA . LYS A 1 134 ? 1.445 6.813 -20.108 1.00 95.00 134 LYS A CA 1
ATOM 1131 C C . LYS A 1 134 ? 1.878 7.429 -18.781 1.00 95.00 134 LYS A C 1
ATOM 1133 O O . LYS A 1 134 ? 1.101 7.423 -17.833 1.00 95.00 134 LYS A O 1
ATOM 1138 N N . GLU A 1 135 ? 3.088 7.981 -18.712 1.00 93.62 135 GLU A N 1
ATOM 1139 C CA . GLU A 1 135 ? 3.600 8.641 -17.503 1.00 93.62 135 GLU A CA 1
ATOM 1140 C C . GLU A 1 135 ? 2.720 9.837 -17.101 1.00 93.62 135 GLU A C 1
ATOM 1142 O O . GLU A 1 135 ? 2.388 9.994 -15.925 1.00 93.62 135 GLU A O 1
ATOM 1147 N N . LEU A 1 136 ? 2.279 10.641 -18.075 1.00 95.44 136 LEU A N 1
ATOM 1148 C CA . LEU A 1 136 ? 1.382 11.772 -17.841 1.00 95.44 136 LEU A CA 1
ATOM 1149 C C . LEU A 1 136 ? -0.002 11.312 -17.363 1.00 95.44 136 LEU A C 1
ATOM 1151 O O . LEU A 1 136 ? -0.557 11.902 -16.437 1.00 95.44 136 LEU A O 1
ATOM 1155 N N . GLN A 1 137 ? -0.546 10.250 -17.960 1.00 93.88 137 GLN A N 1
ATOM 1156 C CA . GLN A 1 137 ? -1.823 9.676 -17.546 1.00 93.88 137 GLN A CA 1
ATOM 1157 C C . GLN A 1 137 ? -1.751 9.122 -16.115 1.00 93.88 137 GLN A C 1
ATOM 1159 O O . GLN A 1 137 ? -2.607 9.439 -15.290 1.00 93.88 137 GLN A O 1
ATOM 1164 N N . GLU A 1 138 ? -0.705 8.362 -15.782 1.00 94.31 138 GLU A N 1
ATOM 1165 C CA . GLU A 1 138 ? -0.493 7.848 -14.425 1.00 94.31 138 GLU A CA 1
ATOM 1166 C C . GLU A 1 138 ? -0.338 8.975 -13.397 1.00 94.31 138 GLU A C 1
ATOM 1168 O O . GLU A 1 138 ? -0.834 8.864 -12.272 1.00 94.31 138 GLU A O 1
ATOM 1173 N N . GLN A 1 139 ? 0.347 10.063 -13.760 1.00 94.69 139 GLN A N 1
ATOM 1174 C CA . GLN A 1 139 ? 0.478 11.229 -12.894 1.00 94.69 139 GLN A CA 1
ATOM 1175 C C . GLN A 1 139 ? -0.877 11.916 -12.681 1.00 94.69 139 GLN A C 1
ATOM 1177 O O . GLN A 1 139 ? -1.245 12.196 -11.540 1.00 94.69 139 GLN A O 1
ATOM 1182 N N . HIS A 1 140 ? -1.649 12.118 -13.749 1.00 94.44 140 HIS A N 1
ATOM 1183 C CA . HIS A 1 140 ? -2.972 12.729 -13.663 1.00 94.44 140 HIS A CA 1
ATOM 1184 C C . HIS A 1 140 ? -3.941 11.900 -12.801 1.00 94.44 140 HIS A C 1
ATOM 1186 O O . HIS A 1 140 ? -4.644 12.446 -11.949 1.00 94.44 140 HIS A O 1
ATOM 1192 N N . GLU A 1 141 ? -3.935 10.571 -12.945 1.00 93.38 141 GLU A N 1
ATOM 1193 C CA . GLU A 1 141 ? -4.740 9.668 -12.114 1.00 93.38 141 GLU A CA 1
ATOM 1194 C C . GLU A 1 141 ? -4.335 9.706 -10.632 1.00 93.38 141 GLU A C 1
ATOM 1196 O O . GLU A 1 141 ? -5.199 9.648 -9.749 1.00 93.38 141 GLU A O 1
ATOM 1201 N N . LYS A 1 142 ? -3.033 9.817 -10.332 1.00 93.62 142 LYS A N 1
ATOM 1202 C CA . LYS A 1 142 ? -2.539 9.972 -8.954 1.00 93.62 142 LYS A CA 1
ATOM 1203 C C . LYS A 1 142 ? -2.996 11.293 -8.346 1.00 93.62 142 LYS A C 1
ATOM 1205 O O . LYS A 1 142 ? -3.549 11.282 -7.248 1.00 93.62 142 LYS A O 1
ATOM 1210 N N . GLU A 1 143 ? -2.836 12.399 -9.068 1.00 94.69 143 GLU A N 1
ATOM 1211 C CA . GLU A 1 143 ? -3.268 13.725 -8.612 1.00 94.69 143 GLU A CA 1
ATOM 1212 C C . GLU A 1 143 ? -4.781 13.772 -8.358 1.00 94.69 143 GLU A C 1
ATOM 1214 O O . GLU A 1 143 ? -5.227 14.327 -7.350 1.00 94.69 143 GLU A O 1
ATOM 1219 N N . LEU A 1 144 ? -5.584 13.144 -9.224 1.00 94.19 144 LEU A N 1
ATOM 1220 C CA . LEU A 1 144 ? -7.032 13.054 -9.038 1.00 94.19 144 LEU A CA 1
ATOM 1221 C C . LEU A 1 144 ? -7.395 12.260 -7.773 1.00 94.19 144 LEU A C 1
ATOM 1223 O O . LEU A 1 144 ? -8.201 12.726 -6.965 1.00 94.19 144 LEU A O 1
ATOM 1227 N N . LYS A 1 145 ? -6.767 11.097 -7.555 1.00 91.44 145 LYS A N 1
ATOM 1228 C CA . LYS A 1 145 ? -6.975 10.280 -6.345 1.00 91.44 145 LYS A CA 1
ATOM 1229 C C . LYS A 1 145 ? -6.548 11.014 -5.074 1.00 91.44 145 LYS A C 1
ATOM 1231 O O . LYS A 1 145 ? -7.200 10.887 -4.038 1.00 91.44 145 LYS A O 1
ATOM 1236 N N . GLU A 1 146 ? -5.464 11.783 -5.122 1.00 92.44 146 GLU A N 1
ATOM 1237 C CA . GLU A 1 146 ? -5.014 12.590 -3.986 1.00 92.44 146 GLU A CA 1
ATOM 1238 C C . GLU A 1 146 ? -5.990 13.721 -3.664 1.00 92.44 146 GLU A C 1
ATOM 1240 O O . GLU A 1 146 ? -6.342 13.892 -2.493 1.00 92.44 146 GLU A O 1
ATOM 1245 N N . LYS A 1 147 ? -6.490 14.436 -4.680 1.00 94.75 147 LYS A N 1
ATOM 1246 C CA . LYS A 1 147 ? -7.528 15.463 -4.502 1.00 94.75 147 LYS A CA 1
ATOM 1247 C C . LYS A 1 147 ? -8.793 14.875 -3.881 1.00 94.75 147 LYS A C 1
ATOM 1249 O O . LYS A 1 147 ? -9.242 15.383 -2.856 1.00 94.75 147 LYS A O 1
ATOM 1254 N N . GLN A 1 148 ? -9.287 13.749 -4.400 1.00 92.69 148 GLN A N 1
ATOM 1255 C CA . GLN A 1 148 ? -10.447 13.047 -3.833 1.00 92.69 148 GLN A CA 1
ATOM 1256 C C . GLN A 1 148 ? -10.230 12.661 -2.362 1.00 92.69 148 GLN A C 1
ATOM 1258 O O . GLN A 1 148 ? -11.101 12.881 -1.521 1.00 92.69 148 GLN A O 1
ATOM 1263 N N . LYS A 1 149 ? -9.043 12.149 -2.005 1.00 91.81 149 LYS A N 1
ATOM 1264 C CA . LYS A 1 149 ? -8.705 11.834 -0.605 1.00 91.81 149 LYS A CA 1
ATOM 1265 C C . LYS A 1 149 ? -8.653 13.075 0.284 1.00 91.81 149 LYS A C 1
ATOM 1267 O O . LYS A 1 149 ? -9.039 13.002 1.451 1.00 91.81 149 LYS A O 1
ATOM 1272 N N . GLN A 1 150 ? -8.149 14.200 -0.219 1.00 94.12 150 GLN A N 1
ATOM 1273 C CA . GLN A 1 150 ? -8.110 15.455 0.535 1.00 94.12 150 GLN A CA 1
ATOM 1274 C C . GLN A 1 150 ? -9.515 16.016 0.768 1.00 94.12 150 GLN A C 1
ATOM 1276 O O . GLN A 1 150 ? -9.831 16.415 1.889 1.00 94.12 150 GLN A O 1
ATOM 1281 N N . GLU A 1 151 ? -10.364 16.010 -0.258 1.00 95.94 151 GLU A N 1
ATOM 1282 C CA . GLU A 1 151 ? -11.766 16.422 -0.155 1.00 95.94 151 GLU A CA 1
ATOM 1283 C C . GLU A 1 151 ? -12.535 15.532 0.819 1.00 95.94 151 GLU A C 1
ATOM 1285 O O . GLU A 1 151 ? -13.201 16.043 1.717 1.00 95.94 151 GLU A O 1
ATOM 1290 N N . PHE A 1 152 ? -12.347 14.214 0.734 1.00 96.06 152 PHE A N 1
ATOM 1291 C CA . PHE A 1 152 ? -12.944 13.266 1.668 1.00 96.06 152 PHE A CA 1
ATOM 1292 C C . PHE A 1 152 ? -12.510 13.521 3.117 1.00 96.06 152 PHE A C 1
ATOM 1294 O O . PHE A 1 152 ? -13.343 13.539 4.019 1.00 96.06 152 PHE A O 1
ATOM 1301 N N . LYS A 1 153 ? -11.222 13.795 3.363 1.00 94.25 153 LYS A N 1
ATOM 1302 C CA . LYS A 1 153 ? -10.735 14.153 4.707 1.00 94.25 153 LYS A CA 1
ATOM 1303 C C . LYS A 1 153 ? -11.372 15.439 5.230 1.00 94.25 153 LYS A C 1
ATOM 1305 O O . LYS A 1 153 ? -11.761 15.476 6.395 1.00 94.25 153 LYS A O 1
ATOM 1310 N N . LYS A 1 154 ? -11.481 16.477 4.394 1.00 96.06 154 LYS A N 1
ATOM 1311 C CA . LYS A 1 154 ? -12.148 17.736 4.768 1.00 96.06 154 LYS A CA 1
ATOM 1312 C C . LYS A 1 154 ? -13.619 17.499 5.102 1.00 96.06 154 LYS A C 1
ATOM 1314 O O . LYS A 1 154 ? -14.095 18.001 6.115 1.00 96.06 154 LYS A O 1
ATOM 1319 N N . TRP A 1 155 ? -14.305 16.699 4.286 1.00 97.19 155 TRP A N 1
ATOM 1320 C CA . TRP A 1 155 ? -15.688 16.308 4.528 1.00 97.19 155 TRP A CA 1
ATOM 1321 C C . TRP A 1 155 ? -15.836 15.570 5.865 1.00 97.19 155 TRP A C 1
ATOM 1323 O O . TRP A 1 155 ? -16.620 16.004 6.699 1.00 97.19 155 TRP A O 1
ATOM 1333 N N . ILE A 1 156 ? -15.005 14.559 6.145 1.00 96.19 156 ILE A N 1
ATOM 1334 C CA . ILE A 1 156 ? -15.029 13.835 7.428 1.00 96.19 156 ILE A CA 1
ATOM 1335 C C . ILE A 1 156 ? -14.823 14.763 8.626 1.00 96.19 156 ILE A C 1
ATOM 1337 O O . ILE A 1 156 ? -15.523 14.624 9.624 1.00 96.19 156 ILE A O 1
ATOM 1341 N N . MET A 1 157 ? -13.880 15.706 8.557 1.00 94.88 157 MET A N 1
ATOM 1342 C CA . MET A 1 157 ? -13.654 16.646 9.663 1.00 94.88 157 MET A CA 1
ATOM 1343 C C . MET A 1 157 ? -14.894 17.500 9.936 1.00 94.88 157 MET A C 1
ATOM 1345 O O . MET A 1 157 ? -15.302 17.631 11.088 1.00 94.88 157 MET A O 1
ATOM 1349 N N . LYS A 1 158 ? -15.537 17.995 8.874 1.00 95.75 158 LYS A N 1
ATOM 1350 C CA . LYS A 1 158 ? -16.792 18.741 8.975 1.00 95.75 158 LYS A CA 1
ATOM 1351 C C . LYS A 1 158 ? -17.921 17.884 9.561 1.00 95.75 158 LYS A C 1
ATOM 1353 O O . LYS A 1 158 ? -18.674 18.366 10.401 1.00 95.75 158 LYS A O 1
ATOM 1358 N N . GLU A 1 159 ? -18.038 16.623 9.157 1.00 96.44 159 GLU A N 1
ATOM 1359 C CA . GLU A 1 159 ? -19.040 15.704 9.714 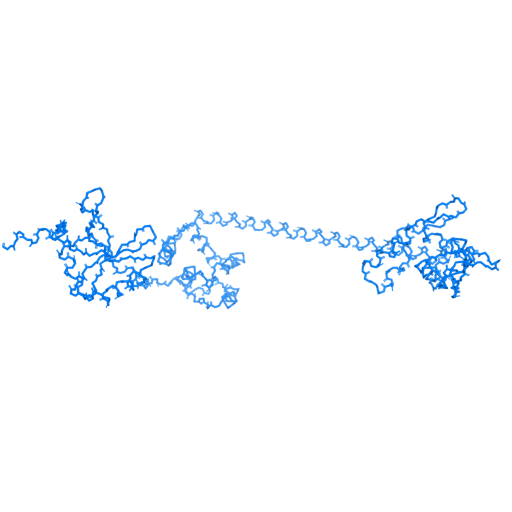1.00 96.44 159 GLU A CA 1
ATOM 1360 C C . GLU A 1 159 ? -18.784 15.409 11.199 1.00 96.44 159 GLU A C 1
ATOM 1362 O O . GLU A 1 159 ? -19.725 15.355 11.981 1.00 96.44 159 GLU A O 1
ATOM 1367 N N . ILE A 1 160 ? -17.521 15.279 11.630 1.00 93.75 160 ILE A N 1
ATOM 1368 C CA . ILE A 1 160 ? -17.168 15.077 13.048 1.00 93.75 160 ILE A CA 1
ATOM 1369 C C . ILE A 1 160 ? -17.584 16.281 13.902 1.00 93.75 160 ILE A C 1
ATOM 1371 O O . ILE A 1 160 ? -18.092 16.094 15.011 1.00 93.75 160 ILE A O 1
ATOM 1375 N N . GLU A 1 161 ? -17.364 17.501 13.408 1.00 93.56 161 GLU A N 1
ATOM 1376 C CA . GLU A 1 161 ? -17.762 18.739 14.091 1.00 93.56 161 GLU A CA 1
ATOM 1377 C C . GLU A 1 161 ? -19.284 18.851 14.225 1.00 93.56 161 GLU A C 1
ATOM 1379 O O . GLU A 1 161 ? -19.780 19.237 15.282 1.00 93.56 161 GLU A O 1
ATOM 1384 N N . ASN A 1 162 ? -20.022 18.445 13.189 1.00 94.06 162 ASN A N 1
ATOM 1385 C CA . ASN A 1 162 ? -21.483 18.528 13.142 1.00 94.06 162 ASN A CA 1
ATOM 1386 C C . ASN A 1 162 ? -22.199 17.275 13.679 1.00 94.06 162 ASN A C 1
ATOM 1388 O O . ASN A 1 162 ? -23.429 17.215 13.664 1.00 94.06 162 ASN A O 1
ATOM 1392 N N . TYR A 1 163 ? -21.458 16.270 14.154 1.00 95.44 163 TYR A N 1
ATOM 1393 C CA . TYR A 1 163 ? -22.036 15.002 14.585 1.00 95.44 163 TYR A CA 1
ATOM 1394 C C . TYR A 1 163 ? -22.918 15.181 15.829 1.00 95.44 163 TYR A C 1
ATOM 1396 O O . TYR A 1 163 ? -22.423 15.512 16.911 1.00 95.44 163 TYR A O 1
ATOM 1404 N N . ASN A 1 164 ? -24.216 14.903 15.689 1.00 92.50 164 ASN A N 1
ATOM 1405 C CA . ASN A 1 164 ? -25.237 15.220 16.692 1.00 92.50 164 ASN A CA 1
ATOM 1406 C C . ASN A 1 164 ? -26.004 14.003 17.241 1.00 92.50 164 ASN A C 1
ATOM 1408 O O . ASN A 1 164 ? -26.836 14.169 18.131 1.00 92.50 164 ASN A O 1
ATOM 1412 N N . ASN A 1 165 ? -25.738 12.781 16.767 1.00 93.12 165 ASN A N 1
ATOM 1413 C CA . ASN A 1 165 ? -26.433 11.591 17.262 1.00 93.12 165 ASN A CA 1
ATOM 1414 C C . ASN A 1 165 ? -25.838 11.119 18.602 1.00 93.12 165 ASN A C 1
ATOM 1416 O O . ASN A 1 165 ? -24.923 10.288 18.655 1.00 93.12 165 ASN A O 1
ATOM 1420 N N . ILE A 1 166 ? -26.360 11.694 19.689 1.00 92.06 166 ILE A N 1
ATOM 1421 C CA . ILE A 1 166 ? -25.901 11.476 21.067 1.00 92.06 166 ILE A CA 1
ATOM 1422 C C . ILE A 1 166 ? -26.070 10.010 21.489 1.00 92.06 166 ILE A C 1
ATOM 1424 O O . ILE A 1 166 ? -25.163 9.457 22.111 1.00 92.06 166 ILE A O 1
ATOM 1428 N N . ASP A 1 167 ? -27.167 9.354 21.105 1.00 93.06 167 ASP A N 1
ATOM 1429 C CA . ASP A 1 167 ? -27.472 7.981 21.527 1.00 93.06 167 ASP A CA 1
ATOM 1430 C C . ASP A 1 167 ? -26.454 6.976 20.980 1.00 93.06 167 ASP A C 1
ATOM 1432 O O . ASP A 1 167 ? -25.852 6.205 21.734 1.00 93.06 167 ASP A O 1
ATOM 1436 N N . LYS A 1 168 ? -26.176 7.028 19.670 1.00 95.25 168 LYS A N 1
ATOM 1437 C CA . LYS A 1 168 ? -25.146 6.180 19.048 1.00 95.25 168 LYS A CA 1
ATOM 1438 C C . LYS A 1 168 ? -23.753 6.487 19.593 1.00 95.25 168 LYS A C 1
ATOM 1440 O O . LYS A 1 168 ? -22.934 5.576 19.736 1.00 95.25 168 LYS A O 1
ATOM 1445 N N . LEU A 1 169 ? -23.476 7.753 19.913 1.00 94.69 169 LEU A N 1
ATOM 1446 C CA . LEU A 1 169 ? -22.196 8.152 20.492 1.00 94.69 169 LEU A CA 1
ATOM 1447 C C . LEU A 1 169 ? -22.011 7.598 21.906 1.00 94.69 169 LEU A C 1
ATOM 1449 O O . LEU A 1 169 ? -20.949 7.053 22.201 1.00 94.69 169 LEU A O 1
ATOM 1453 N N . ASN A 1 170 ? -23.026 7.698 22.764 1.00 92.19 170 ASN A N 1
ATOM 1454 C CA . ASN A 1 170 ? -22.984 7.166 24.125 1.00 92.19 170 ASN A CA 1
ATOM 1455 C C . ASN A 1 170 ? -22.829 5.644 24.118 1.00 92.19 170 ASN A C 1
ATOM 1457 O O . ASN A 1 170 ? -21.947 5.120 24.796 1.00 92.19 170 ASN A O 1
ATOM 1461 N N . LEU A 1 171 ? -23.568 4.952 23.250 1.00 94.12 171 LEU A N 1
ATOM 1462 C CA . LEU A 1 171 ? -23.402 3.517 23.031 1.00 94.12 171 LEU A CA 1
ATOM 1463 C C . LEU A 1 171 ? -21.958 3.158 22.635 1.00 94.12 171 LEU A C 1
ATOM 1465 O O . LEU A 1 171 ? -21.355 2.240 23.195 1.00 94.12 171 LEU A O 1
ATOM 1469 N N . ALA A 1 172 ? -21.365 3.896 21.692 1.00 94.25 172 ALA A N 1
ATOM 1470 C CA . ALA A 1 172 ? -19.981 3.671 21.287 1.00 94.25 172 ALA A CA 1
ATOM 1471 C C . ALA A 1 172 ? -18.986 3.936 22.434 1.00 94.25 172 ALA A C 1
ATOM 1473 O O . ALA A 1 172 ? -18.037 3.164 22.609 1.00 94.25 172 ALA A O 1
ATOM 1474 N N . LYS A 1 173 ? -19.214 4.983 23.242 1.00 92.06 173 LYS A N 1
ATOM 1475 C CA . LYS A 1 173 ? -18.411 5.308 24.434 1.00 92.06 173 LYS A CA 1
ATOM 1476 C C . LYS A 1 173 ? -18.462 4.184 25.464 1.00 92.06 173 LYS A C 1
ATOM 1478 O O . LYS A 1 173 ? -17.413 3.790 25.975 1.00 92.06 173 LYS A O 1
ATOM 1483 N N . GLU A 1 174 ? -19.642 3.637 25.737 1.00 90.25 174 GLU A N 1
ATOM 1484 C CA . GLU A 1 174 ? -19.827 2.516 26.662 1.00 90.25 174 GLU A CA 1
ATOM 1485 C C . GLU A 1 174 ? -19.088 1.264 26.186 1.00 90.25 174 GLU A C 1
ATOM 1487 O O . GLU A 1 174 ? -18.316 0.669 26.943 1.00 90.25 174 GLU A O 1
ATOM 1492 N N . ILE A 1 175 ? -19.255 0.896 24.911 1.00 92.00 175 ILE A N 1
ATOM 1493 C CA . ILE A 1 175 ? -18.591 -0.275 24.326 1.00 92.00 175 ILE A CA 1
ATOM 1494 C C . ILE A 1 175 ? -17.070 -0.115 24.392 1.00 92.00 175 ILE A C 1
ATOM 1496 O O . ILE A 1 175 ? -16.377 -1.015 24.863 1.00 92.00 175 ILE A O 1
ATOM 1500 N N . PHE A 1 176 ? -16.522 1.025 23.962 1.00 88.94 176 PHE A N 1
ATOM 1501 C CA . PHE A 1 176 ? -15.073 1.233 23.993 1.00 88.94 176 PHE A CA 1
ATOM 1502 C C . PHE A 1 176 ? -14.513 1.332 25.414 1.00 88.94 176 PHE A C 1
ATOM 1504 O O . PHE A 1 176 ? -13.424 0.816 25.665 1.00 88.94 176 PHE A O 1
ATOM 1511 N N . SER A 1 177 ? -15.240 1.941 26.354 1.00 85.62 177 SER A N 1
ATOM 1512 C CA . SER A 1 177 ? -14.835 1.958 27.766 1.00 85.62 177 SER A CA 1
ATOM 1513 C C . SER A 1 177 ? -14.773 0.545 28.335 1.00 85.62 177 SER A C 1
ATOM 1515 O O . SER A 1 177 ? -13.816 0.202 29.023 1.00 85.62 177 SER A O 1
ATOM 1517 N N . HIS A 1 178 ? -15.747 -0.300 27.997 1.00 83.88 178 HIS A N 1
ATOM 1518 C CA . HIS A 1 178 ? -15.781 -1.684 28.451 1.00 83.88 178 HIS A CA 1
ATOM 1519 C C . HIS A 1 178 ? -14.680 -2.549 27.815 1.00 83.88 178 HIS A C 1
ATOM 1521 O O . HIS A 1 178 ? -14.021 -3.311 28.517 1.00 83.88 178 HIS A O 1
ATOM 1527 N N . GLU A 1 179 ? -14.457 -2.438 26.502 1.00 84.75 179 GLU A N 1
ATOM 1528 C CA . GLU A 1 179 ? -13.498 -3.292 25.784 1.00 84.75 179 GLU A CA 1
ATOM 1529 C C . GLU A 1 179 ? -12.043 -2.830 25.915 1.00 84.75 179 GLU A C 1
ATOM 1531 O O . GLU A 1 179 ? -11.142 -3.660 26.027 1.00 84.75 179 GLU A O 1
ATOM 1536 N N . ASN A 1 180 ? -11.807 -1.515 25.883 1.00 81.94 180 ASN A N 1
ATOM 1537 C CA . ASN A 1 180 ? -10.467 -0.933 25.774 1.00 81.94 180 ASN A CA 1
ATOM 1538 C C . ASN A 1 180 ? -10.071 -0.083 26.994 1.00 81.94 180 ASN A C 1
ATOM 1540 O O . ASN A 1 180 ? -8.922 0.352 27.074 1.00 81.94 180 ASN A O 1
ATOM 1544 N N . GLY A 1 181 ? -10.998 0.213 27.915 1.00 75.50 181 GLY A N 1
ATOM 1545 C CA . GLY A 1 181 ? -10.762 1.065 29.092 1.00 75.50 181 GLY A CA 1
ATOM 1546 C C . GLY A 1 181 ? -10.590 2.559 28.792 1.00 75.50 181 GLY A C 1
ATOM 1547 O O . GLY A 1 181 ? -10.495 3.362 29.714 1.00 75.50 181 GLY A O 1
ATOM 1548 N N . ARG A 1 182 ? -10.529 2.945 27.514 1.00 78.94 182 ARG A N 1
ATOM 1549 C CA . ARG A 1 182 ? -10.368 4.328 27.051 1.00 78.94 182 ARG A CA 1
ATOM 1550 C C . ARG A 1 182 ? -10.922 4.501 25.642 1.00 78.94 182 ARG A C 1
ATOM 1552 O O . ARG A 1 182 ? -10.968 3.546 24.864 1.00 78.94 182 ARG A O 1
ATOM 1559 N N . TYR A 1 183 ? -11.254 5.737 25.291 1.00 85.75 183 TYR A N 1
ATOM 1560 C CA . TYR A 1 183 ? -11.667 6.124 23.946 1.00 85.75 183 TYR A CA 1
ATOM 1561 C C . TYR A 1 183 ? -11.234 7.556 23.625 1.00 85.75 183 TYR A C 1
ATOM 1563 O O . TYR A 1 183 ? -10.943 8.348 24.516 1.00 85.75 183 TYR A O 1
ATOM 1571 N N . LEU A 1 184 ? -11.215 7.878 22.333 1.00 85.94 184 LEU A N 1
ATOM 1572 C CA . LEU A 1 184 ? -11.131 9.247 21.836 1.00 85.94 184 LEU A CA 1
ATOM 1573 C C . LEU A 1 184 ? -12.444 9.556 21.130 1.00 85.94 184 LEU A C 1
ATOM 1575 O O . LEU A 1 184 ? -12.823 8.841 20.205 1.00 85.94 184 LEU A O 1
ATOM 1579 N N . GLU A 1 185 ? -13.143 10.605 21.556 1.00 87.62 185 GLU A N 1
ATOM 1580 C CA . GLU A 1 185 ? -14.477 10.910 21.030 1.00 87.62 185 GLU A CA 1
ATOM 1581 C C . GLU A 1 185 ? -14.469 11.151 19.513 1.00 87.62 185 GLU A C 1
ATOM 1583 O O . GLU A 1 185 ? -15.335 10.637 18.810 1.00 87.62 185 GLU A O 1
ATOM 1588 N N . SER A 1 186 ? -13.455 11.844 18.988 1.00 89.81 186 SER A N 1
ATOM 1589 C CA . SER A 1 186 ? -13.292 12.079 17.546 1.00 89.81 186 SER A CA 1
ATOM 1590 C C . SER A 1 186 ? -13.161 10.781 16.741 1.00 89.81 186 SER A C 1
ATOM 1592 O O . SER A 1 186 ? -13.704 10.675 15.644 1.00 89.81 186 SER A O 1
ATOM 1594 N N . VAL A 1 187 ? -12.491 9.768 17.297 1.00 91.62 187 VAL A N 1
ATOM 1595 C CA . VAL A 1 187 ? -12.350 8.438 16.683 1.00 91.62 187 VAL A CA 1
ATOM 1596 C C . VAL A 1 187 ? -13.693 7.709 16.672 1.00 91.62 187 VAL A C 1
ATOM 1598 O O . VAL A 1 187 ? -14.033 7.085 15.670 1.00 91.62 187 VAL A O 1
ATOM 1601 N N . LEU A 1 188 ? -14.478 7.820 17.749 1.00 94.62 188 LEU A N 1
ATOM 1602 C CA . LEU A 1 188 ? -15.819 7.235 17.803 1.00 94.62 188 LEU A CA 1
ATOM 1603 C C . LEU A 1 188 ? -16.750 7.902 16.792 1.00 94.62 188 LEU A C 1
ATOM 1605 O O . LEU A 1 188 ? -17.350 7.202 15.987 1.00 94.62 188 LEU A O 1
ATOM 1609 N N . LYS A 1 189 ? -16.805 9.239 16.766 1.00 96.00 189 LYS A N 1
ATOM 1610 C CA . LYS A 1 189 ? -17.584 9.999 15.775 1.00 96.00 189 LYS A CA 1
ATOM 1611 C C . LYS A 1 189 ? -17.223 9.582 14.351 1.00 96.00 189 LYS A C 1
ATOM 1613 O O . LYS A 1 189 ? -18.107 9.289 13.559 1.00 96.00 189 LYS A O 1
ATOM 1618 N N . LYS A 1 190 ? -15.928 9.446 14.052 1.00 96.38 190 LYS A N 1
ATOM 1619 C CA . LYS A 1 190 ? -15.451 8.978 12.746 1.00 96.38 190 LYS A CA 1
ATOM 1620 C C . LYS A 1 190 ? -15.956 7.568 12.395 1.00 96.38 190 LYS A C 1
ATOM 1622 O O . LYS A 1 190 ? -16.441 7.372 11.286 1.00 96.38 190 LYS A O 1
ATOM 1627 N N . LEU A 1 191 ? -15.899 6.611 13.330 1.00 97.19 191 LEU A N 1
ATOM 1628 C CA . LEU A 1 191 ? -16.472 5.270 13.126 1.00 97.19 191 LEU A CA 1
ATOM 1629 C C . LEU A 1 191 ? -17.971 5.339 12.821 1.00 97.19 191 LEU A C 1
ATOM 1631 O O . LEU A 1 191 ? -18.439 4.671 11.906 1.00 97.19 191 LEU A O 1
ATOM 1635 N N . LEU A 1 192 ? -18.712 6.142 13.582 1.00 97.44 192 LEU A N 1
ATOM 1636 C CA . LEU A 1 192 ? -20.156 6.292 13.422 1.00 97.44 192 LEU A CA 1
ATOM 1637 C C . LEU A 1 192 ? -20.506 6.878 12.053 1.00 97.44 192 LEU A C 1
ATOM 1639 O O . LEU A 1 192 ? -21.329 6.304 11.349 1.00 97.44 192 LEU A O 1
ATOM 1643 N N . ILE A 1 193 ? -19.803 7.932 11.633 1.00 97.38 193 ILE A N 1
ATOM 1644 C CA . ILE A 1 193 ? -19.964 8.551 10.310 1.00 97.38 193 ILE A CA 1
ATOM 1645 C C . ILE A 1 193 ? -19.730 7.526 9.198 1.00 97.38 193 ILE A C 1
ATOM 1647 O O . ILE A 1 193 ? -20.504 7.475 8.244 1.00 97.38 193 ILE A O 1
ATOM 1651 N N . PHE A 1 194 ? -18.704 6.678 9.317 1.00 97.31 194 PHE A N 1
ATOM 1652 C CA . PHE A 1 194 ? -18.443 5.626 8.332 1.00 97.31 194 PHE A CA 1
ATOM 1653 C C . PHE A 1 194 ? -19.550 4.573 8.264 1.00 97.31 194 PHE A C 1
ATOM 1655 O O . PHE A 1 194 ? -19.876 4.108 7.174 1.00 97.31 194 PHE A O 1
ATOM 1662 N N . ILE A 1 195 ? -20.132 4.208 9.408 1.00 96.88 195 ILE A N 1
ATOM 1663 C CA . ILE A 1 195 ? -21.265 3.278 9.473 1.00 96.88 195 ILE A CA 1
ATOM 1664 C C . ILE A 1 195 ? -22.500 3.914 8.827 1.00 96.88 195 ILE A C 1
ATOM 1666 O O . ILE A 1 195 ? -23.136 3.318 7.968 1.00 96.88 195 ILE A O 1
ATOM 1670 N N . GLU A 1 196 ? -22.833 5.145 9.199 1.00 95.31 196 GLU A N 1
ATOM 1671 C CA . GLU A 1 196 ? -24.030 5.833 8.705 1.00 95.31 196 GLU A CA 1
ATOM 1672 C C . GLU A 1 196 ? -23.954 6.153 7.209 1.00 95.31 196 GLU A C 1
ATOM 1674 O O . GLU A 1 196 ? -24.971 6.147 6.521 1.00 95.31 196 GLU A O 1
ATOM 1679 N N . ASN A 1 197 ? -22.742 6.356 6.688 1.00 96.06 197 ASN A N 1
ATOM 1680 C CA . ASN A 1 197 ? -22.489 6.680 5.289 1.00 96.06 197 ASN A CA 1
ATOM 1681 C C . ASN A 1 197 ? -21.867 5.507 4.518 1.00 96.06 197 ASN A C 1
ATOM 1683 O O . ASN A 1 197 ? -21.087 5.731 3.594 1.00 96.06 197 ASN A O 1
ATOM 1687 N N . ILE A 1 198 ? -22.202 4.257 4.861 1.00 95.69 198 ILE A N 1
ATOM 1688 C CA . ILE A 1 198 ? -21.614 3.060 4.229 1.00 95.69 198 ILE A CA 1
ATOM 1689 C C . ILE A 1 198 ? -21.812 2.998 2.704 1.00 95.69 198 ILE A C 1
ATOM 1691 O O . ILE A 1 198 ? -21.025 2.368 2.004 1.00 95.69 198 ILE A O 1
ATOM 1695 N N . ASN A 1 199 ? -22.837 3.667 2.168 1.00 94.94 199 ASN A N 1
ATOM 1696 C CA . ASN A 1 199 ? -23.072 3.738 0.723 1.00 94.94 199 ASN A CA 1
ATOM 1697 C C . ASN A 1 199 ? -22.005 4.581 -0.001 1.00 94.94 199 ASN A C 1
ATOM 1699 O O . ASN A 1 199 ? -21.840 4.445 -1.210 1.00 94.94 199 ASN A O 1
ATOM 1703 N N . ASN A 1 200 ? -21.271 5.441 0.718 1.00 94.56 200 ASN A N 1
ATOM 1704 C CA . ASN A 1 200 ? -20.113 6.141 0.178 1.00 94.56 200 ASN A CA 1
ATOM 1705 C C . ASN A 1 200 ? -18.930 5.153 0.072 1.00 94.56 200 ASN A C 1
ATOM 1707 O O . ASN A 1 200 ? -18.497 4.623 1.102 1.00 94.56 200 ASN A O 1
ATOM 1711 N N . PRO A 1 201 ? -18.362 4.929 -1.130 1.00 93.38 201 PRO A N 1
ATOM 1712 C CA . PRO A 1 201 ? -17.267 3.978 -1.323 1.00 93.38 201 PRO A CA 1
ATOM 1713 C C . PRO A 1 201 ? -16.054 4.231 -0.419 1.00 93.38 201 PRO A C 1
ATOM 1715 O O . PRO A 1 201 ? -15.488 3.285 0.119 1.00 93.38 201 PRO A O 1
ATOM 1718 N N . LEU A 1 202 ? -15.695 5.496 -0.176 1.00 94.06 202 LEU A N 1
ATOM 1719 C CA . LEU A 1 202 ? -14.548 5.851 0.667 1.00 94.06 202 LEU A CA 1
ATOM 1720 C C . LEU A 1 202 ? -14.820 5.574 2.152 1.00 94.06 202 LEU A C 1
ATOM 1722 O O . LEU A 1 202 ? -13.936 5.106 2.868 1.00 94.06 202 LEU A O 1
ATOM 1726 N N . CYS A 1 203 ? -16.053 5.796 2.619 1.00 95.62 203 CYS A N 1
ATOM 1727 C CA . CYS A 1 203 ? -16.464 5.382 3.964 1.00 95.62 203 CYS A CA 1
ATOM 1728 C C . CYS A 1 203 ? -16.411 3.862 4.110 1.00 95.62 203 CYS A C 1
ATOM 1730 O O . CYS A 1 203 ? -15.945 3.361 5.130 1.00 95.62 203 CYS A O 1
ATOM 1732 N N . LYS A 1 204 ? -16.860 3.131 3.086 1.00 95.38 204 LYS A N 1
ATOM 1733 C CA . LYS A 1 204 ? -16.845 1.666 3.060 1.00 95.38 204 LYS A CA 1
ATOM 1734 C C . LYS A 1 204 ? -15.417 1.114 3.111 1.00 95.38 204 LYS A C 1
ATOM 1736 O O . LYS A 1 204 ? -15.150 0.223 3.915 1.00 95.38 204 LYS A O 1
ATOM 1741 N N . GLU A 1 205 ? -14.494 1.671 2.328 1.00 94.19 205 GLU A N 1
ATOM 1742 C CA . GLU A 1 205 ? -13.066 1.320 2.366 1.00 94.19 205 GLU A CA 1
ATOM 1743 C C . GLU A 1 205 ? -12.453 1.541 3.759 1.00 94.19 205 GLU A C 1
ATOM 1745 O O . GLU A 1 205 ? -11.813 0.644 4.319 1.00 94.19 205 GLU A O 1
ATOM 1750 N N . GLU A 1 206 ? -12.690 2.708 4.364 1.00 95.19 206 GLU A N 1
ATOM 1751 C CA . GLU A 1 206 ? -12.210 3.002 5.717 1.00 95.19 206 GLU A CA 1
ATOM 1752 C C . GLU A 1 206 ? -12.827 2.051 6.753 1.00 95.19 206 GLU A C 1
ATOM 1754 O O . GLU A 1 206 ? -12.123 1.531 7.624 1.00 95.19 206 GLU A O 1
ATOM 1759 N N . LEU A 1 207 ? -14.121 1.752 6.634 1.00 95.56 207 LEU A N 1
ATOM 1760 C CA . LEU A 1 207 ? -14.830 0.848 7.532 1.00 95.56 207 LEU A CA 1
ATOM 1761 C C . LEU A 1 207 ? -14.280 -0.586 7.455 1.00 95.56 207 LEU A C 1
ATOM 1763 O O . LEU A 1 207 ? -14.057 -1.211 8.494 1.00 95.56 207 LEU A O 1
ATOM 1767 N N . ILE A 1 208 ? -13.978 -1.084 6.250 1.00 94.88 208 ILE A N 1
ATOM 1768 C CA . ILE A 1 208 ? -13.299 -2.374 6.039 1.00 94.88 208 ILE A CA 1
ATOM 1769 C C . ILE A 1 208 ? -11.957 -2.396 6.779 1.00 94.88 208 ILE A C 1
ATOM 1771 O O . ILE A 1 208 ? -11.655 -3.365 7.480 1.00 94.88 208 ILE A O 1
ATOM 1775 N N . SER A 1 209 ? -11.175 -1.317 6.682 1.00 93.19 209 SER A N 1
ATOM 1776 C CA . SER A 1 209 ? -9.881 -1.227 7.366 1.00 93.19 209 SER A CA 1
ATOM 1777 C C . SER A 1 209 ? -10.011 -1.208 8.900 1.00 93.19 209 SER A C 1
ATOM 1779 O O . SER A 1 209 ? -9.171 -1.776 9.599 1.00 93.19 209 SER A O 1
ATOM 1781 N N . TRP A 1 210 ? -11.086 -0.622 9.445 1.00 92.38 210 TRP A N 1
ATOM 1782 C CA . TRP A 1 210 ? -11.314 -0.514 10.893 1.00 92.38 210 TRP A CA 1
ATOM 1783 C C . TRP A 1 210 ? -11.911 -1.776 11.520 1.00 92.38 210 TRP A C 1
ATOM 1785 O O . TRP A 1 210 ? -11.617 -2.074 12.680 1.00 92.38 210 TRP A O 1
ATOM 1795 N N . LEU A 1 211 ? -12.740 -2.524 10.787 1.00 94.38 211 LEU A N 1
ATOM 1796 C CA . LEU A 1 211 ? -13.502 -3.674 11.296 1.00 94.38 211 LEU A CA 1
ATOM 1797 C C . LEU A 1 211 ? -12.761 -5.020 11.188 1.00 94.38 211 LEU A C 1
ATOM 1799 O O . LEU A 1 211 ? -13.376 -6.093 11.130 1.00 94.38 211 LEU A O 1
ATOM 1803 N N . HIS A 1 212 ? -11.429 -4.981 11.216 1.00 89.69 212 HIS A N 1
ATOM 1804 C CA . HIS A 1 212 ? -10.588 -6.173 11.233 1.00 89.69 212 HIS A CA 1
ATOM 1805 C C . HIS A 1 212 ? -10.688 -6.945 12.565 1.00 89.69 212 HIS A C 1
ATOM 1807 O O . HIS A 1 212 ? -11.047 -6.406 13.612 1.00 89.69 212 HIS A O 1
ATOM 1813 N N . ILE A 1 213 ? -10.322 -8.230 12.545 1.00 86.62 213 ILE A N 1
ATOM 1814 C CA . ILE A 1 213 ? -10.465 -9.186 13.659 1.00 86.62 213 ILE A CA 1
ATOM 1815 C C . ILE A 1 213 ? -9.828 -8.727 14.985 1.00 86.62 213 ILE A C 1
ATOM 1817 O O . ILE A 1 213 ? -10.297 -9.095 16.062 1.00 86.62 213 ILE A O 1
ATOM 1821 N N . GLY A 1 214 ? -8.775 -7.909 14.920 1.00 83.75 214 GLY A N 1
ATOM 1822 C CA . GLY A 1 214 ? -8.083 -7.381 16.097 1.00 83.75 214 GLY A CA 1
ATOM 1823 C C . GLY A 1 214 ? -8.854 -6.269 16.814 1.00 83.75 214 GLY A C 1
ATOM 1824 O O . GLY A 1 214 ? -8.666 -6.080 18.013 1.00 83.75 214 GLY A O 1
ATOM 1825 N N . ASN A 1 215 ? -9.753 -5.568 16.119 1.00 89.88 215 ASN A N 1
ATOM 1826 C CA . ASN A 1 215 ? -10.495 -4.438 16.667 1.00 89.88 215 ASN A CA 1
ATOM 1827 C C . ASN A 1 215 ? -11.890 -4.855 17.155 1.00 89.88 215 ASN A C 1
ATOM 1829 O O . ASN A 1 215 ? -12.924 -4.567 16.545 1.00 89.88 215 ASN A O 1
ATOM 1833 N N . LYS A 1 216 ? -11.916 -5.564 18.289 1.00 90.50 216 LYS A N 1
ATOM 1834 C CA . LYS A 1 216 ? -13.152 -6.098 18.886 1.00 90.50 216 LYS A CA 1
ATOM 1835 C C . LYS A 1 216 ? -14.165 -5.004 19.236 1.00 90.50 216 LYS A C 1
ATOM 1837 O O . LYS A 1 216 ? -15.360 -5.213 19.035 1.00 90.50 216 LYS A O 1
ATOM 1842 N N . ALA A 1 217 ? -13.693 -3.854 19.723 1.00 91.81 217 ALA A N 1
ATOM 1843 C CA . ALA A 1 217 ? -14.543 -2.729 20.102 1.00 91.81 217 ALA A CA 1
ATOM 1844 C C . ALA A 1 217 ? -15.306 -2.172 18.892 1.00 91.81 217 ALA A C 1
ATOM 1846 O O . ALA A 1 217 ? -16.533 -2.118 18.927 1.00 91.81 217 ALA A O 1
ATOM 1847 N N . SER A 1 218 ? -14.617 -1.865 17.786 1.00 95.00 218 SER A N 1
ATOM 1848 C CA . SER A 1 218 ? -15.279 -1.366 16.572 1.00 95.00 218 SER A CA 1
ATOM 1849 C C . SER A 1 218 ? -16.258 -2.378 15.978 1.00 95.00 218 SER A C 1
ATOM 1851 O O . SER A 1 218 ? -17.360 -1.997 15.594 1.00 95.00 218 SER A O 1
ATOM 1853 N N . LYS A 1 219 ? -15.913 -3.677 15.953 1.00 95.00 219 LYS A N 1
ATOM 1854 C CA . LYS A 1 219 ? -16.841 -4.728 15.487 1.00 95.00 219 LYS A CA 1
ATOM 1855 C C . LYS A 1 219 ? -18.098 -4.824 16.362 1.00 95.00 219 LYS A C 1
ATOM 1857 O O . LYS A 1 219 ? -19.183 -5.051 15.833 1.00 95.00 219 LYS A O 1
ATOM 1862 N N . LYS A 1 220 ? -17.974 -4.627 17.682 1.00 94.38 220 LYS A N 1
ATOM 1863 C CA . LYS A 1 220 ? -19.123 -4.556 18.602 1.00 94.38 220 LYS A CA 1
ATOM 1864 C C . LYS A 1 220 ? -19.971 -3.314 18.355 1.00 94.38 220 LYS A C 1
ATOM 1866 O O . LYS A 1 220 ? -21.183 -3.450 18.250 1.00 94.38 220 LYS A O 1
ATOM 1871 N N . VAL A 1 221 ? -19.352 -2.142 18.212 1.00 96.38 221 VAL A N 1
ATOM 1872 C CA . VAL A 1 221 ? -20.064 -0.901 17.866 1.00 96.38 221 VAL A CA 1
ATOM 1873 C C . VAL A 1 221 ? -20.838 -1.075 16.561 1.00 96.38 221 VAL A C 1
ATOM 1875 O O . VAL A 1 221 ? -22.032 -0.802 16.525 1.00 96.38 221 VAL A O 1
ATOM 1878 N N . PHE A 1 222 ? -20.200 -1.625 15.524 1.00 97.25 222 PHE A N 1
ATOM 1879 C CA . PHE A 1 222 ? -20.858 -1.921 14.253 1.00 97.25 222 PHE A CA 1
ATOM 1880 C C . PHE A 1 222 ? -22.092 -2.811 14.437 1.00 97.25 222 PHE A C 1
ATOM 1882 O O . PHE A 1 222 ? -23.176 -2.454 13.982 1.00 97.25 222 PHE A O 1
ATOM 1889 N N . TYR A 1 223 ? -21.955 -3.934 15.146 1.00 96.19 223 TYR A N 1
ATOM 1890 C CA . TYR A 1 223 ? -23.076 -4.838 15.412 1.00 96.19 223 TYR A CA 1
ATOM 1891 C C . TYR A 1 223 ? -24.208 -4.157 16.188 1.00 96.19 223 TYR A C 1
ATOM 1893 O O . TYR A 1 223 ? -25.365 -4.295 15.814 1.00 96.19 223 TYR A O 1
ATOM 1901 N N . HIS A 1 224 ? -23.895 -3.408 17.244 1.00 96.19 224 HIS A N 1
ATOM 1902 C CA . HIS A 1 224 ? -24.918 -2.778 18.079 1.00 96.19 224 HIS A CA 1
ATOM 1903 C C . HIS A 1 224 ? -25.604 -1.580 17.411 1.00 96.19 224 HIS A C 1
ATOM 1905 O O . HIS A 1 224 ? -26.705 -1.223 17.811 1.00 96.19 224 HIS A O 1
ATOM 1911 N N . ILE A 1 225 ? -25.002 -0.990 16.377 1.00 96.38 225 ILE A N 1
ATOM 1912 C CA . ILE A 1 225 ? -25.613 0.102 15.606 1.00 96.38 225 ILE A CA 1
ATOM 1913 C C . ILE A 1 225 ? -26.422 -0.411 14.419 1.00 96.38 225 ILE A C 1
ATOM 1915 O O . ILE A 1 225 ? -27.495 0.116 14.141 1.00 96.38 225 ILE A O 1
ATOM 1919 N N . THR A 1 226 ? -25.894 -1.402 13.702 1.00 96.31 226 THR A N 1
ATOM 1920 C CA . THR A 1 226 ? -26.479 -1.887 12.438 1.00 96.31 226 THR A CA 1
ATOM 1921 C C . THR A 1 226 ? -27.356 -3.120 12.618 1.00 96.31 226 THR A C 1
ATOM 1923 O O . THR A 1 226 ? -28.170 -3.440 11.756 1.00 96.31 226 THR A O 1
ATOM 1926 N N . GLY A 1 227 ? -27.153 -3.854 13.709 1.00 94.56 227 GLY A N 1
ATOM 1927 C CA . GLY A 1 227 ? -27.726 -5.167 13.962 1.00 94.56 227 GLY A CA 1
ATOM 1928 C C . GLY A 1 227 ? -27.037 -6.323 13.232 1.00 94.56 227 GLY A C 1
ATOM 1929 O O . GLY A 1 227 ? -27.421 -7.480 13.404 1.00 94.56 227 GLY A O 1
ATOM 1930 N N . ILE A 1 228 ? -25.990 -6.050 12.448 1.00 95.69 228 ILE A N 1
ATOM 1931 C CA . ILE A 1 228 ? -25.356 -7.045 11.579 1.00 95.69 228 ILE A CA 1
ATOM 1932 C C . ILE A 1 228 ? -24.116 -7.638 12.241 1.00 95.69 228 ILE A C 1
ATOM 1934 O O . ILE A 1 228 ? -23.169 -6.940 12.616 1.00 95.69 228 ILE A O 1
ATOM 1938 N N . LYS A 1 229 ? -24.101 -8.967 12.382 1.00 93.88 229 LYS A N 1
ATOM 1939 C CA . LYS A 1 229 ? -22.943 -9.693 12.913 1.00 93.88 229 LYS A CA 1
ATOM 1940 C C . LYS A 1 229 ? -21.887 -9.858 11.833 1.00 93.88 229 LYS A C 1
ATOM 1942 O O . LYS A 1 229 ? -22.126 -10.484 10.805 1.00 93.88 229 LYS A O 1
ATOM 1947 N N . LEU A 1 230 ? -20.695 -9.344 12.110 1.00 93.94 230 LEU A N 1
ATOM 1948 C CA . LEU A 1 230 ? -19.556 -9.512 11.220 1.00 93.94 230 LEU A CA 1
ATOM 1949 C C . LEU A 1 230 ? -18.932 -10.908 11.380 1.00 93.94 230 LEU A C 1
ATOM 1951 O O . LEU A 1 230 ? -18.784 -11.377 12.514 1.00 93.94 230 LEU A O 1
ATOM 1955 N N . PRO A 1 231 ? -18.485 -11.529 10.276 1.00 92.12 231 PRO A N 1
ATOM 1956 C CA . PRO A 1 231 ? -17.701 -12.755 10.302 1.00 92.12 231 PRO A CA 1
ATOM 1957 C C . PRO A 1 231 ? -16.420 -12.639 11.137 1.00 92.12 231 PRO A C 1
ATOM 1959 O O . PRO A 1 231 ? -15.916 -11.545 11.428 1.00 92.12 231 PRO A O 1
ATOM 1962 N N . ILE A 1 232 ? -15.869 -13.798 11.502 1.00 86.94 232 ILE A N 1
ATOM 1963 C CA . ILE A 1 232 ? -14.634 -13.884 12.292 1.00 86.94 232 ILE A CA 1
ATOM 1964 C C . ILE A 1 232 ? -13.434 -13.500 11.423 1.00 86.94 232 ILE A C 1
ATOM 1966 O O . ILE A 1 232 ? -12.565 -12.755 11.873 1.00 86.94 232 ILE A O 1
ATOM 1970 N N . THR A 1 233 ? -13.387 -13.967 10.173 1.00 90.94 233 THR A N 1
ATOM 1971 C CA . THR A 1 233 ? -12.240 -13.727 9.295 1.00 90.94 233 THR A CA 1
ATOM 1972 C C . THR A 1 233 ? -12.308 -12.351 8.627 1.00 90.94 233 THR A C 1
ATOM 1974 O O . THR A 1 233 ? -13.382 -11.840 8.296 1.00 90.94 233 THR A O 1
ATOM 1977 N N . ASN A 1 234 ? -11.142 -11.743 8.383 1.00 91.62 234 ASN A N 1
ATOM 1978 C CA . ASN A 1 234 ? -11.061 -10.457 7.680 1.00 91.62 234 ASN A CA 1
ATOM 1979 C C . ASN A 1 234 ? -11.577 -10.562 6.237 1.00 91.62 234 ASN A C 1
ATOM 1981 O O . ASN A 1 234 ? -12.233 -9.642 5.758 1.00 91.62 234 ASN A O 1
ATOM 1985 N N . LYS A 1 235 ? -11.317 -11.688 5.558 1.00 93.81 235 LYS A N 1
ATOM 1986 C CA . LYS A 1 235 ? -11.744 -11.918 4.171 1.00 93.81 235 LYS A CA 1
ATOM 1987 C C . LYS A 1 235 ? -13.268 -11.928 4.047 1.00 93.81 235 LYS A C 1
ATOM 1989 O O . LYS A 1 235 ? -13.820 -11.218 3.214 1.00 93.81 235 LYS A O 1
ATOM 1994 N N . GLU A 1 236 ? -13.948 -12.685 4.905 1.00 92.88 236 GLU A N 1
ATOM 1995 C CA . GLU A 1 236 ? -15.414 -12.734 4.919 1.00 92.88 236 GLU A CA 1
ATOM 1996 C C . GLU A 1 236 ? -16.014 -11.406 5.388 1.00 92.88 236 GLU A C 1
ATOM 1998 O O . GLU A 1 236 ? -17.011 -10.961 4.829 1.00 92.88 236 GLU A O 1
ATOM 2003 N N . THR A 1 237 ? -15.385 -10.738 6.366 1.00 93.19 237 THR A N 1
ATOM 2004 C CA . THR A 1 237 ? -15.801 -9.394 6.806 1.00 93.19 237 THR A CA 1
ATOM 2005 C C . THR A 1 237 ? -15.754 -8.398 5.647 1.00 93.19 237 THR A C 1
ATOM 2007 O O . THR A 1 237 ? -16.712 -7.662 5.441 1.00 93.19 237 THR A O 1
ATOM 2010 N N . THR A 1 238 ? -14.673 -8.411 4.866 1.00 94.81 238 THR A N 1
ATOM 2011 C CA . THR A 1 238 ? -14.503 -7.533 3.699 1.00 94.81 238 THR A CA 1
ATOM 2012 C C . THR A 1 238 ? -15.578 -7.813 2.654 1.00 94.81 238 THR A C 1
ATOM 2014 O O . THR A 1 238 ? -16.304 -6.904 2.269 1.00 94.81 238 THR A O 1
ATOM 2017 N N . SER A 1 239 ? -15.765 -9.083 2.278 1.00 94.75 239 SER A N 1
ATOM 2018 C CA . SER A 1 239 ? -16.761 -9.464 1.269 1.00 94.75 239 SER A CA 1
ATOM 2019 C C . SER A 1 239 ? -18.201 -9.143 1.690 1.00 94.75 239 SER A C 1
ATOM 2021 O O . SER A 1 239 ? -19.027 -8.802 0.843 1.00 94.75 239 SER A O 1
ATOM 2023 N N . LEU A 1 240 ? -18.512 -9.233 2.989 1.00 94.81 240 LEU A N 1
ATOM 2024 C CA . LEU A 1 240 ? -19.807 -8.812 3.520 1.00 94.81 240 LEU A CA 1
ATOM 2025 C C . LEU A 1 240 ? -19.983 -7.293 3.400 1.00 94.81 240 LEU A C 1
ATOM 2027 O O . LEU A 1 240 ? -20.990 -6.848 2.863 1.00 94.81 240 LEU A O 1
ATOM 2031 N N . LEU A 1 241 ? -19.008 -6.506 3.867 1.00 95.06 241 LEU A N 1
ATOM 2032 C CA . LEU A 1 241 ? -19.076 -5.039 3.850 1.00 95.06 241 LEU A CA 1
ATOM 2033 C C . LEU A 1 241 ? -19.115 -4.461 2.427 1.00 95.06 241 LEU A C 1
ATOM 2035 O O . LEU A 1 241 ? -19.789 -3.459 2.201 1.00 95.06 241 LEU A O 1
ATOM 2039 N N . GLU A 1 242 ? -18.450 -5.100 1.461 1.00 94.44 242 GLU A N 1
ATOM 2040 C CA . GLU A 1 242 ? -18.503 -4.717 0.043 1.00 94.44 242 GLU A CA 1
ATOM 2041 C C . GLU A 1 242 ? -19.934 -4.739 -0.505 1.00 94.44 242 GLU A C 1
ATOM 2043 O O . GLU A 1 242 ? -20.359 -3.793 -1.173 1.00 94.44 242 GLU A O 1
ATOM 2048 N N . LYS A 1 243 ? -20.696 -5.783 -0.161 1.00 94.25 243 LYS A N 1
ATOM 2049 C CA . LYS A 1 243 ? -22.075 -6.003 -0.624 1.00 94.25 243 LYS A CA 1
ATOM 2050 C C . LYS A 1 243 ? -23.126 -5.238 0.180 1.00 94.25 243 LYS A C 1
ATOM 2052 O O . LYS A 1 243 ? -24.253 -5.115 -0.282 1.00 94.25 243 LYS A O 1
ATOM 2057 N N . LEU A 1 244 ? -22.764 -4.763 1.368 1.00 94.31 244 LEU A N 1
ATOM 2058 C CA . LEU A 1 244 ? -23.687 -4.160 2.320 1.00 94.31 244 LEU A CA 1
ATOM 2059 C C . LEU A 1 244 ? -24.039 -2.713 1.955 1.00 94.31 244 LEU A C 1
ATOM 2061 O O . LEU A 1 244 ? -23.164 -1.935 1.560 1.00 94.31 244 LEU A O 1
ATOM 2065 N N . ASN A 1 245 ? -25.298 -2.345 2.172 1.00 93.44 245 ASN A N 1
ATOM 2066 C CA . ASN A 1 245 ? -25.832 -0.993 2.043 1.00 93.44 245 ASN A CA 1
ATOM 2067 C C . ASN A 1 245 ? -26.527 -0.550 3.340 1.00 93.44 245 ASN A C 1
ATOM 2069 O O . ASN A 1 245 ? -26.858 -1.361 4.204 1.00 93.44 245 ASN A O 1
ATOM 2073 N N . SER A 1 246 ? -26.796 0.751 3.472 1.00 92.88 246 SER A N 1
ATOM 2074 C CA . SER A 1 246 ? -27.478 1.314 4.651 1.00 92.88 246 SER A CA 1
ATOM 2075 C C . SER A 1 246 ? -28.869 0.715 4.899 1.00 92.88 246 SER A C 1
ATOM 2077 O O . SER A 1 246 ? -29.320 0.662 6.037 1.00 92.88 246 SER A O 1
ATOM 2079 N N . ASN A 1 247 ? -29.547 0.262 3.841 1.00 93.38 247 ASN A N 1
ATOM 2080 C CA . ASN A 1 247 ? -30.894 -0.313 3.917 1.00 93.38 247 ASN A CA 1
ATOM 2081 C C . ASN A 1 247 ? -30.909 -1.727 4.507 1.00 93.38 247 ASN A C 1
ATOM 2083 O O . ASN A 1 247 ? -31.958 -2.193 4.937 1.00 93.38 247 ASN A O 1
ATOM 2087 N N . ASP A 1 248 ? -29.757 -2.397 4.545 1.00 94.06 248 ASP A N 1
ATOM 2088 C CA . ASP A 1 248 ? -29.632 -3.736 5.122 1.00 94.06 248 ASP A CA 1
ATOM 2089 C C . ASP A 1 248 ? -29.572 -3.692 6.660 1.00 94.06 248 ASP A C 1
ATOM 2091 O O . ASP A 1 248 ? -29.523 -4.730 7.322 1.00 94.06 248 ASP A O 1
ATOM 2095 N N . TYR A 1 249 ? -29.531 -2.493 7.251 1.00 95.81 249 TYR A N 1
ATOM 2096 C CA . TYR A 1 249 ? -29.413 -2.317 8.692 1.00 95.81 249 TYR A CA 1
ATOM 2097 C C . TYR A 1 249 ? -30.730 -2.684 9.372 1.00 95.81 249 TYR A C 1
ATOM 2099 O O . TYR A 1 249 ? -31.785 -2.135 9.075 1.00 95.81 249 TYR A O 1
ATOM 2107 N N . ILE A 1 250 ? -30.642 -3.595 10.339 1.00 92.88 250 ILE A N 1
ATOM 2108 C CA . ILE A 1 250 ? -31.781 -4.050 11.145 1.00 92.88 250 ILE A CA 1
ATOM 2109 C C . ILE A 1 250 ? -32.156 -2.975 12.178 1.00 92.88 250 ILE A C 1
ATOM 2111 O O . ILE A 1 250 ? -33.315 -2.848 12.562 1.00 92.88 250 ILE A O 1
ATOM 2115 N N . GLY A 1 251 ? -31.171 -2.185 12.613 1.00 90.00 251 GLY A N 1
ATOM 2116 C CA . GLY A 1 251 ? -31.325 -1.121 13.603 1.00 90.00 251 GLY A CA 1
ATOM 2117 C C . GLY A 1 251 ? -30.472 -1.349 14.848 1.00 90.00 251 GLY A C 1
ATOM 2118 O O . GLY A 1 251 ? -29.692 -2.302 14.932 1.00 90.00 251 GLY A O 1
ATOM 2119 N N . MET A 1 252 ? -30.612 -0.448 15.822 1.00 92.19 252 MET A N 1
ATOM 2120 C CA . MET A 1 252 ? -29.824 -0.509 17.049 1.00 92.19 252 MET A CA 1
ATOM 2121 C C . MET A 1 252 ? -30.225 -1.713 17.906 1.00 92.19 252 MET A C 1
ATOM 2123 O O . MET A 1 252 ? -31.397 -1.912 18.220 1.00 92.19 252 MET A O 1
ATOM 2127 N N . ILE A 1 253 ? -29.229 -2.495 18.322 1.00 92.75 253 ILE A N 1
ATOM 2128 C CA . ILE A 1 253 ? -29.389 -3.624 19.239 1.00 92.75 253 ILE A CA 1
ATOM 2129 C C . ILE A 1 253 ? -28.874 -3.213 20.612 1.00 92.75 253 ILE A C 1
ATOM 2131 O O . ILE A 1 253 ? -27.733 -2.769 20.746 1.00 92.75 253 ILE A O 1
ATOM 2135 N N . GLU A 1 254 ? -29.684 -3.452 21.642 1.00 90.06 254 GLU A N 1
ATOM 2136 C CA . GLU A 1 254 ? -29.333 -3.191 23.038 1.00 90.06 254 GLU A CA 1
ATOM 2137 C C . GLU A 1 254 ? -27.960 -3.791 23.400 1.00 90.06 254 GLU A C 1
ATOM 2139 O O . GLU A 1 254 ? -27.692 -4.983 23.198 1.00 90.06 254 GLU A O 1
ATOM 2144 N N . TYR A 1 255 ? -27.074 -2.956 23.944 1.00 90.00 255 TYR A N 1
ATOM 2145 C CA . TYR A 1 255 ? -25.784 -3.401 24.449 1.00 90.00 255 TYR A CA 1
ATOM 2146 C C . TYR A 1 255 ? -25.899 -3.780 25.919 1.00 90.00 255 TYR A C 1
ATOM 2148 O O . TYR A 1 255 ? -26.039 -2.934 26.795 1.00 90.00 255 TYR A O 1
ATOM 2156 N N . LYS A 1 256 ? -25.801 -5.082 26.191 1.00 85.06 256 LYS A N 1
ATOM 2157 C CA . LYS A 1 256 ? -25.678 -5.606 27.553 1.00 85.06 256 LYS A CA 1
ATOM 2158 C C . LYS A 1 256 ? -24.212 -5.923 27.811 1.00 85.06 256 LYS A C 1
ATOM 2160 O O . LYS A 1 256 ? -23.738 -6.956 27.319 1.00 85.06 256 LYS A O 1
ATOM 2165 N N . PRO A 1 257 ? -23.472 -5.083 28.556 1.00 70.81 257 PRO A N 1
ATOM 2166 C CA . PRO A 1 257 ? -22.100 -5.402 28.906 1.00 70.81 257 PRO A CA 1
ATOM 2167 C C . PRO A 1 257 ? -22.097 -6.710 29.701 1.00 70.81 257 PRO A C 1
ATOM 2169 O O . PRO A 1 257 ? -22.665 -6.813 30.792 1.00 70.81 257 PRO A O 1
ATOM 2172 N N . ARG A 1 258 ? -21.468 -7.753 29.148 1.00 61.22 258 ARG A N 1
ATOM 2173 C CA . ARG A 1 258 ? -21.159 -8.951 29.931 1.00 61.22 258 ARG A CA 1
ATOM 2174 C C . ARG A 1 258 ? -20.133 -8.531 30.968 1.00 61.22 258 ARG A C 1
ATOM 2176 O O . ARG A 1 258 ? -18.983 -8.321 30.598 1.00 61.22 258 ARG A O 1
ATOM 2183 N N . LYS A 1 259 ? -20.547 -8.442 32.236 1.00 48.78 259 LYS A N 1
ATOM 2184 C CA . LYS A 1 259 ? -19.645 -8.222 33.373 1.00 48.78 259 LYS A CA 1
ATOM 2185 C C . LYS A 1 259 ? -18.482 -9.202 33.253 1.00 48.78 259 LYS A C 1
ATOM 2187 O O . LYS A 1 259 ? -18.645 -10.406 33.453 1.00 48.78 259 LYS A O 1
ATOM 2192 N N . THR A 1 260 ? -17.314 -8.707 32.867 1.00 44.12 260 THR A N 1
ATOM 2193 C CA . THR A 1 260 ? -16.098 -9.502 32.962 1.00 44.12 260 THR A CA 1
ATOM 2194 C C . THR A 1 260 ? -15.812 -9.705 34.455 1.00 44.12 260 THR A C 1
ATOM 2196 O O . THR A 1 260 ? -15.965 -8.759 35.231 1.00 44.12 260 THR A O 1
ATOM 2199 N N . PRO A 1 261 ? -15.372 -10.897 34.901 1.00 45.81 261 PRO A N 1
ATOM 2200 C CA . PRO A 1 261 ? -15.082 -11.172 36.318 1.00 45.81 261 PRO A CA 1
ATOM 2201 C C . PRO A 1 261 ? -14.067 -10.208 36.961 1.00 45.81 261 PRO A C 1
ATOM 2203 O O . PRO A 1 261 ? -13.882 -10.208 38.174 1.00 45.81 261 PRO A O 1
ATOM 2206 N N . GLN A 1 262 ? -13.378 -9.402 36.150 1.00 46.28 262 GLN A N 1
ATOM 2207 C CA . GLN A 1 262 ? -12.384 -8.420 36.572 1.00 46.28 262 GLN A CA 1
ATOM 2208 C C . GLN A 1 262 ? -12.983 -7.067 36.990 1.00 46.28 262 GLN A C 1
ATOM 2210 O O . GLN A 1 262 ? -12.299 -6.328 37.686 1.00 46.28 262 GLN A O 1
ATOM 2215 N N . GLN A 1 263 ? -14.236 -6.755 36.639 1.00 47.72 263 GLN A N 1
ATOM 2216 C CA . GLN A 1 263 ? -14.902 -5.495 37.021 1.00 47.72 263 GLN A CA 1
ATOM 2217 C C . GLN A 1 263 ? -15.851 -5.639 38.223 1.00 47.72 263 GLN A C 1
ATOM 2219 O O . GLN A 1 263 ? -16.528 -4.687 38.592 1.00 47.72 263 GLN A O 1
ATOM 2224 N N . GLN A 1 264 ? -15.915 -6.818 38.849 1.00 46.06 264 GLN A N 1
ATOM 2225 C CA . GLN A 1 264 ? -16.908 -7.131 39.883 1.00 46.06 264 GLN A CA 1
ATOM 2226 C C . GLN A 1 264 ? -16.346 -7.192 41.307 1.00 46.06 264 GLN A C 1
ATOM 2228 O O . GLN A 1 264 ? -16.892 -7.893 42.156 1.00 46.06 264 GLN A O 1
ATOM 2233 N N . LYS A 1 265 ? -15.257 -6.481 41.595 1.00 54.94 265 LYS A N 1
ATOM 2234 C CA . LYS A 1 265 ? -14.814 -6.331 42.978 1.00 54.94 265 LYS A CA 1
ATOM 2235 C C . LYS A 1 265 ? -14.775 -4.857 43.323 1.00 54.94 265 LYS A C 1
ATOM 2237 O O . LYS A 1 265 ? -13.930 -4.129 42.812 1.00 54.94 265 LYS A O 1
ATOM 2242 N N . GLU A 1 266 ? -15.713 -4.441 44.166 1.00 64.88 266 GLU A N 1
ATOM 2243 C CA . GLU A 1 266 ? -15.641 -3.154 44.847 1.00 64.88 266 GLU A CA 1
ATOM 2244 C C . GLU A 1 266 ? -14.251 -3.011 45.468 1.00 64.88 266 GLU A C 1
ATOM 2246 O O . GLU A 1 266 ? -13.793 -3.889 46.209 1.00 64.88 266 GLU A O 1
ATOM 2251 N N . LEU A 1 267 ? -13.566 -1.924 45.117 1.00 78.38 267 LEU A N 1
ATOM 2252 C CA . LEU A 1 267 ? -12.360 -1.532 45.823 1.00 78.38 267 LEU A CA 1
ATOM 2253 C C . LEU A 1 267 ? -12.796 -1.070 47.208 1.00 78.38 267 LEU A C 1
ATOM 2255 O O . LEU A 1 267 ? -13.639 -0.182 47.321 1.00 78.38 267 LEU A O 1
ATOM 2259 N N . LYS A 1 268 ? -12.238 -1.680 48.250 1.00 84.25 268 LYS A N 1
ATOM 2260 C CA . LYS A 1 268 ? -12.496 -1.265 49.628 1.00 84.25 268 LYS A CA 1
ATOM 2261 C C . LYS A 1 268 ? -11.255 -0.609 50.204 1.00 84.25 268 LYS A C 1
ATOM 2263 O O . LYS A 1 268 ? -10.127 -0.959 49.843 1.00 84.25 268 LYS A O 1
ATOM 2268 N N . THR A 1 269 ? -11.494 0.333 51.104 1.00 86.12 269 THR A N 1
ATOM 2269 C CA . THR A 1 269 ? -10.452 0.971 51.898 1.00 86.12 269 THR A CA 1
ATOM 2270 C C . THR A 1 269 ? -9.840 -0.036 52.861 1.00 86.12 269 THR A C 1
ATOM 2272 O O . THR A 1 269 ? -10.549 -0.800 53.520 1.00 86.12 269 THR A O 1
ATOM 2275 N N . PHE A 1 270 ? -8.515 -0.039 52.941 1.00 89.75 270 PHE A N 1
ATOM 2276 C CA . PHE A 1 270 ? -7.737 -0.806 53.904 1.00 89.75 270 PHE A CA 1
ATOM 2277 C C . PHE A 1 270 ? -6.446 -0.073 54.261 1.00 89.75 270 PHE A C 1
ATOM 2279 O O . PHE A 1 270 ? -6.138 0.951 53.661 1.00 89.75 270 PHE A O 1
ATOM 2286 N N . TYR A 1 271 ? -5.691 -0.589 55.231 1.00 89.62 271 TYR A N 1
ATOM 2287 C CA . TYR A 1 271 ? -4.435 0.027 55.658 1.00 89.62 271 TYR A CA 1
ATOM 2288 C C . TYR A 1 271 ? -3.240 -0.890 55.407 1.00 89.62 271 TYR A C 1
ATOM 2290 O O . TYR A 1 271 ? -3.274 -2.072 55.758 1.00 89.62 271 TYR A O 1
ATOM 2298 N N . LYS A 1 272 ? -2.181 -0.327 54.825 1.00 90.38 272 LYS A N 1
ATOM 2299 C CA . LYS A 1 272 ? -0.884 -0.973 54.600 1.00 90.38 272 LYS A CA 1
ATOM 2300 C C . LYS A 1 272 ? 0.107 -0.553 55.676 1.00 90.38 272 LYS A C 1
ATOM 2302 O O . LYS A 1 272 ? 0.157 0.614 56.033 1.00 90.38 272 LYS A O 1
ATOM 2307 N N . MET A 1 273 ? 0.913 -1.490 56.154 1.00 89.81 273 MET A N 1
ATOM 2308 C CA . MET A 1 273 ? 2.022 -1.247 57.071 1.00 89.81 273 MET A CA 1
ATOM 2309 C C . MET A 1 273 ? 3.262 -0.846 56.270 1.00 89.81 273 MET A C 1
ATOM 2311 O O . MET A 1 273 ? 3.867 -1.676 55.586 1.00 89.81 273 MET A O 1
ATOM 2315 N N . ILE A 1 274 ? 3.643 0.422 56.370 1.00 87.06 274 ILE A N 1
ATOM 2316 C CA . ILE A 1 274 ? 4.852 0.986 55.775 1.00 87.06 274 ILE A CA 1
ATOM 2317 C C . ILE A 1 274 ? 5.947 0.999 56.836 1.00 87.06 274 ILE A C 1
ATOM 2319 O O . ILE A 1 274 ? 5.738 1.498 57.933 1.00 87.06 274 ILE A O 1
ATOM 2323 N N . ARG A 1 275 ? 7.117 0.426 56.526 1.00 80.06 275 ARG A N 1
AT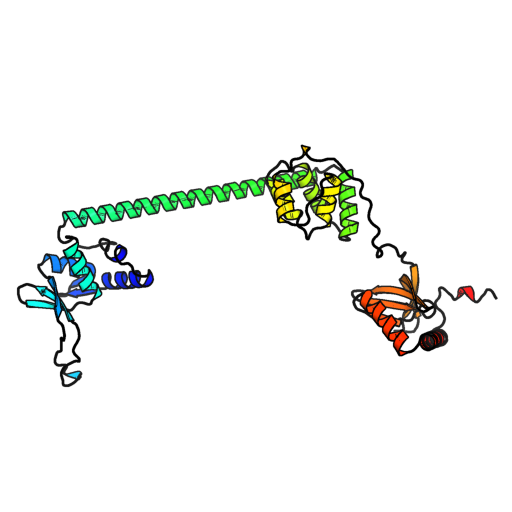OM 2324 C CA . ARG A 1 275 ? 8.214 0.240 57.498 1.00 80.06 275 ARG A CA 1
ATOM 2325 C C . ARG A 1 275 ? 9.214 1.399 57.565 1.00 80.06 275 ARG A C 1
ATOM 2327 O O . ARG A 1 275 ? 9.976 1.463 58.520 1.00 80.06 275 ARG A O 1
ATOM 2334 N N . ILE A 1 276 ? 9.261 2.248 56.539 1.00 78.12 276 ILE A N 1
ATOM 2335 C CA . ILE A 1 276 ? 10.257 3.318 56.370 1.00 78.12 276 ILE A CA 1
ATOM 2336 C C . ILE A 1 276 ? 9.500 4.627 56.096 1.00 78.12 276 ILE A C 1
ATOM 2338 O O . ILE A 1 276 ? 8.600 4.601 55.257 1.00 78.12 276 ILE A O 1
ATOM 2342 N N . PRO A 1 277 ? 9.854 5.767 56.719 1.00 76.06 277 PRO A N 1
ATOM 2343 C CA . PRO A 1 277 ? 10.971 5.966 57.653 1.00 76.06 277 PRO A CA 1
ATOM 2344 C C . PRO A 1 277 ? 10.750 5.359 59.047 1.00 76.06 277 PRO A C 1
ATOM 2346 O O . PRO A 1 277 ? 11.710 4.882 59.640 1.00 76.06 277 PRO A O 1
ATOM 2349 N N . GLU A 1 278 ? 9.507 5.276 59.521 1.00 85.44 278 GLU A N 1
ATOM 2350 C CA . GLU A 1 278 ? 9.122 4.566 60.749 1.00 85.44 278 GLU A CA 1
ATOM 2351 C C . GLU A 1 278 ? 7.881 3.697 60.485 1.00 85.44 278 GLU A C 1
ATOM 2353 O O . GLU A 1 278 ? 7.113 4.029 59.577 1.00 85.44 278 GLU A O 1
ATOM 2358 N N . PRO A 1 279 ? 7.648 2.601 61.238 1.00 85.62 279 PRO A N 1
ATOM 2359 C CA . PRO A 1 279 ? 6.459 1.765 61.085 1.00 85.62 279 PRO A CA 1
ATOM 2360 C C . PRO A 1 279 ? 5.150 2.540 61.298 1.00 85.62 279 PRO A C 1
ATOM 2362 O O . PRO A 1 279 ? 4.827 2.942 62.415 1.00 85.62 279 PRO A O 1
ATOM 2365 N N . HIS A 1 280 ? 4.366 2.721 60.237 1.00 88.75 280 HIS A N 1
ATOM 2366 C CA . HIS A 1 280 ? 3.053 3.364 60.296 1.00 88.75 280 HIS A CA 1
ATOM 2367 C C . HIS A 1 280 ? 2.070 2.739 59.302 1.00 88.75 280 HIS A C 1
ATOM 2369 O O . HIS A 1 280 ? 2.447 2.006 58.388 1.00 88.75 280 HIS A O 1
ATOM 2375 N N . PHE A 1 281 ? 0.782 3.014 59.504 1.00 89.62 281 PHE A N 1
ATOM 2376 C CA . PHE A 1 281 ? -0.279 2.553 58.617 1.00 89.62 281 PHE A CA 1
ATOM 2377 C C . PHE A 1 281 ? -0.671 3.650 57.625 1.00 89.62 281 PHE A C 1
ATOM 2379 O O . PHE A 1 281 ? -1.030 4.748 58.044 1.00 89.62 281 PHE A O 1
ATOM 2386 N N . GLU A 1 282 ? -0.678 3.328 56.334 1.00 87.19 282 GLU A N 1
ATOM 2387 C CA . GLU A 1 282 ? -1.180 4.198 55.265 1.00 87.19 282 GLU A CA 1
ATOM 2388 C C . GLU A 1 282 ? -2.480 3.651 54.677 1.00 87.19 282 GLU A C 1
ATOM 2390 O O . GLU A 1 282 ? -2.625 2.445 54.463 1.00 87.19 282 GLU A O 1
ATOM 2395 N N . GLU A 1 283 ? -3.432 4.541 54.400 1.00 87.38 283 GLU A N 1
ATOM 2396 C CA . GLU A 1 283 ? -4.692 4.190 53.750 1.00 87.38 283 GLU A CA 1
ATOM 2397 C C . GLU A 1 283 ? -4.476 3.809 52.276 1.00 87.38 283 GLU A C 1
ATOM 2399 O O . GLU A 1 283 ? -3.698 4.427 51.550 1.00 87.38 283 GLU A O 1
ATOM 2404 N N . SER A 1 284 ? -5.172 2.773 51.813 1.00 86.69 284 SER A N 1
ATOM 2405 C CA . SER A 1 284 ? -5.077 2.273 50.447 1.00 86.69 284 SER A CA 1
ATOM 2406 C C . SER A 1 284 ? -6.408 1.694 49.966 1.00 86.69 284 SER A C 1
ATOM 2408 O O . SER A 1 284 ? -7.270 1.316 50.758 1.00 86.69 284 SER A O 1
ATOM 2410 N N . LEU A 1 285 ? -6.570 1.602 48.645 1.00 84.81 285 LEU A N 1
ATOM 2411 C CA . LEU A 1 285 ? -7.738 1.010 47.992 1.00 84.81 285 LEU A CA 1
ATOM 2412 C C . LEU A 1 285 ? -7.334 -0.293 47.313 1.00 84.81 285 LEU A C 1
ATOM 2414 O O . LEU A 1 285 ? -6.367 -0.331 46.548 1.00 84.81 285 LEU A O 1
ATOM 2418 N N . GLY A 1 286 ? -8.0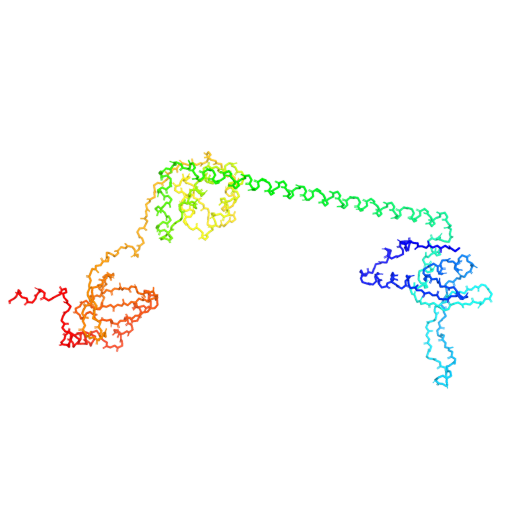73 -1.367 47.580 1.00 87.06 286 GLY A N 1
ATOM 2419 C CA . GLY A 1 286 ? -7.724 -2.686 47.069 1.00 87.06 286 GLY A CA 1
ATOM 2420 C C . GLY A 1 286 ? -8.919 -3.577 46.795 1.00 87.06 286 GLY A C 1
ATOM 2421 O O . GLY A 1 286 ? -10.010 -3.406 47.333 1.00 87.06 286 GLY A O 1
ATOM 2422 N N . GLU A 1 287 ? -8.679 -4.579 45.960 1.00 89.31 287 GLU A N 1
ATOM 2423 C CA . GLU A 1 287 ? -9.632 -5.640 45.673 1.00 89.31 287 GLU A CA 1
ATOM 2424 C C . GLU A 1 287 ? -9.613 -6.673 46.814 1.00 89.31 287 GLU A C 1
ATOM 2426 O O . GLU A 1 287 ? -8.603 -7.354 47.003 1.00 89.31 287 GLU A O 1
ATOM 2431 N N . GLU A 1 288 ? -10.724 -6.839 47.544 1.00 90.81 288 GLU A N 1
ATOM 2432 C CA . GLU A 1 288 ? -10.810 -7.844 48.615 1.00 90.81 288 GLU A CA 1
ATOM 2433 C C . GLU A 1 288 ? -10.697 -9.276 48.048 1.00 90.81 288 GLU A C 1
ATOM 2435 O O . GLU A 1 288 ? -11.317 -9.664 47.044 1.00 90.81 288 GLU A O 1
ATOM 2440 N N . LEU A 1 289 ? -9.892 -10.100 48.712 1.00 90.69 289 LEU A N 1
ATOM 2441 C CA . LEU A 1 289 ? -9.658 -11.495 48.381 1.00 90.69 289 LEU A CA 1
ATOM 2442 C C . LEU A 1 289 ? -9.627 -12.339 49.658 1.00 90.69 289 LEU A C 1
ATOM 2444 O O . LEU A 1 289 ? -8.786 -12.136 50.529 1.00 90.69 289 LEU A O 1
ATOM 2448 N N . LYS A 1 290 ? -10.489 -13.358 49.721 1.00 91.94 290 LYS A N 1
ATOM 2449 C CA . LYS A 1 290 ? -10.469 -14.375 50.780 1.00 91.94 290 LYS A CA 1
ATOM 2450 C C . LYS A 1 290 ? -9.926 -15.685 50.224 1.00 91.94 290 LYS A C 1
ATOM 2452 O O . LYS A 1 290 ? -10.494 -16.234 49.281 1.00 91.94 290 LYS A O 1
ATOM 2457 N N . LYS A 1 291 ? -8.809 -16.178 50.767 1.00 91.31 291 LYS A N 1
ATOM 2458 C CA . LYS A 1 291 ? -8.192 -17.444 50.333 1.00 91.31 291 LYS A CA 1
ATOM 2459 C C . LYS A 1 291 ? -7.348 -18.055 51.447 1.00 91.31 291 LYS A C 1
ATOM 2461 O O . LYS A 1 291 ? -6.689 -17.328 52.176 1.00 91.31 291 LYS A O 1
ATOM 2466 N N . TYR A 1 292 ? -7.368 -19.384 51.570 1.00 89.94 292 TYR A N 1
ATOM 2467 C CA . TYR A 1 292 ? -6.654 -20.126 52.625 1.00 89.94 292 TYR A CA 1
ATOM 2468 C C . TYR A 1 292 ? -7.016 -19.671 54.056 1.00 89.94 292 TYR A C 1
ATOM 2470 O O . TYR A 1 292 ? -6.201 -19.739 54.966 1.00 89.94 292 TYR A O 1
ATOM 2478 N N . GLY A 1 293 ? -8.237 -19.165 54.264 1.00 88.00 293 GLY A N 1
ATOM 2479 C CA . GLY A 1 293 ? -8.658 -18.601 55.553 1.00 88.00 293 GLY A CA 1
ATOM 2480 C C . GLY A 1 293 ? -8.044 -17.235 55.891 1.00 88.00 293 GLY A C 1
ATOM 2481 O O . GLY A 1 293 ? -8.224 -16.762 57.008 1.00 88.00 293 GLY A O 1
ATOM 2482 N N . LEU A 1 294 ? -7.343 -16.596 54.949 1.00 91.88 294 LEU A N 1
ATOM 2483 C CA . LEU A 1 294 ? -6.824 -15.234 55.070 1.00 91.88 294 LEU A CA 1
ATOM 2484 C C . LEU A 1 294 ? -7.731 -14.260 54.315 1.00 91.88 294 LEU A C 1
ATOM 2486 O O . LEU A 1 294 ? -8.227 -14.583 53.231 1.00 91.88 294 LEU A O 1
ATOM 2490 N N . THR A 1 295 ? -7.912 -13.064 54.873 1.00 93.25 295 THR A N 1
ATOM 2491 C CA . THR A 1 295 ? -8.547 -11.932 54.185 1.00 93.25 295 THR A CA 1
ATOM 2492 C C . THR A 1 295 ? -7.454 -10.950 53.786 1.00 93.25 295 THR A C 1
ATOM 2494 O O . THR A 1 295 ? -6.659 -10.526 54.622 1.00 93.25 295 THR A O 1
ATOM 2497 N N . MET A 1 296 ? -7.376 -10.640 52.496 1.00 94.69 296 MET A N 1
ATOM 2498 C CA . MET A 1 296 ? -6.302 -9.850 51.902 1.00 94.69 296 MET A CA 1
ATOM 2499 C C . MET A 1 296 ? -6.862 -8.841 50.906 1.00 94.69 296 MET A C 1
ATOM 2501 O O . MET A 1 296 ? -7.964 -9.016 50.387 1.00 94.69 296 MET A O 1
ATOM 2505 N N . TYR A 1 297 ? -6.056 -7.842 50.576 1.00 93.38 297 TYR A N 1
ATOM 2506 C CA . TYR A 1 297 ? -6.331 -6.875 49.528 1.00 93.38 297 TYR A CA 1
ATOM 2507 C C . TYR A 1 297 ? -5.286 -6.966 48.426 1.00 93.38 297 TYR A C 1
ATOM 2509 O O . TYR A 1 297 ? -4.084 -6.914 48.681 1.00 93.38 297 TYR A O 1
ATOM 2517 N N . LEU A 1 298 ? -5.753 -7.115 47.188 1.00 92.38 298 LEU A N 1
ATOM 2518 C CA . LEU A 1 298 ? -4.913 -7.039 46.004 1.00 92.38 298 LEU A CA 1
ATOM 2519 C C . LEU A 1 298 ? -4.845 -5.583 45.541 1.00 92.38 298 LEU A C 1
ATOM 2521 O O . LEU A 1 298 ? -5.871 -4.980 45.225 1.00 92.38 298 LEU A O 1
ATOM 2525 N N . THR A 1 299 ? -3.635 -5.042 45.448 1.00 89.12 299 THR A N 1
ATOM 2526 C CA . THR A 1 299 ? -3.397 -3.689 44.927 1.00 89.12 299 THR A CA 1
ATOM 2527 C C . THR A 1 299 ? -2.473 -3.711 43.729 1.00 89.12 299 THR A C 1
ATOM 2529 O O . THR A 1 299 ? -1.669 -4.631 43.578 1.00 89.12 299 THR A O 1
ATOM 2532 N N . LYS A 1 300 ? -2.602 -2.699 42.866 1.00 84.88 300 LYS A N 1
ATOM 2533 C CA . LYS A 1 300 ? -1.702 -2.467 41.738 1.00 84.88 300 LYS A CA 1
ATOM 2534 C C . LYS A 1 300 ? -0.993 -1.135 41.946 1.00 84.88 300 LYS A C 1
ATOM 2536 O O . LYS A 1 300 ? -1.645 -0.097 41.920 1.00 84.88 300 LYS A O 1
ATOM 2541 N N . THR A 1 301 ? 0.327 -1.172 42.080 1.00 77.88 301 THR A N 1
ATOM 2542 C CA . THR A 1 301 ? 1.159 0.034 42.152 1.00 77.88 301 THR A CA 1
ATOM 2543 C C . THR A 1 301 ? 2.143 0.010 40.992 1.00 77.88 301 THR A C 1
ATOM 2545 O O . THR A 1 301 ? 2.893 -0.954 40.822 1.00 77.88 301 THR A O 1
ATOM 2548 N N . ASN A 1 302 ? 2.128 1.060 40.168 1.00 75.94 302 ASN A N 1
ATOM 2549 C CA . ASN A 1 302 ? 2.877 1.150 38.912 1.00 75.94 302 ASN A CA 1
ATOM 2550 C C . ASN A 1 302 ? 2.580 -0.057 37.992 1.00 75.94 302 ASN A C 1
ATOM 2552 O O . ASN A 1 302 ? 1.524 -0.116 37.358 1.00 75.94 302 ASN A O 1
ATOM 2556 N N . ASN A 1 303 ? 3.480 -1.047 37.979 1.00 78.75 303 ASN A N 1
ATOM 2557 C CA . ASN A 1 303 ? 3.416 -2.262 37.159 1.00 78.75 303 ASN A CA 1
ATOM 2558 C C . ASN A 1 303 ? 3.429 -3.571 37.967 1.00 78.75 303 ASN A C 1
ATOM 2560 O O . ASN A 1 303 ? 3.517 -4.640 37.371 1.00 78.75 303 ASN A O 1
ATOM 2564 N N . ASN A 1 304 ? 3.332 -3.507 39.296 1.00 84.12 304 ASN A N 1
ATOM 2565 C CA . ASN A 1 304 ? 3.336 -4.689 40.152 1.00 84.12 304 ASN A CA 1
ATOM 2566 C C . ASN A 1 304 ? 2.022 -4.817 40.921 1.00 84.12 304 ASN A C 1
ATOM 2568 O O . ASN A 1 304 ? 1.360 -3.831 41.247 1.00 84.12 304 ASN A O 1
ATOM 2572 N N . TYR A 1 305 ? 1.673 -6.061 41.216 1.00 91.19 305 TYR A N 1
ATOM 2573 C CA . TYR A 1 305 ? 0.554 -6.450 42.051 1.00 91.19 305 TYR A CA 1
ATOM 2574 C C . TYR A 1 305 ? 1.076 -6.951 43.394 1.00 91.19 305 TYR A C 1
ATOM 2576 O O . TYR A 1 305 ? 1.960 -7.809 43.409 1.00 91.19 305 TYR A O 1
ATOM 2584 N N . SER A 1 306 ? 0.503 -6.481 44.501 1.00 92.25 306 SER A N 1
ATOM 2585 C CA . SER A 1 306 ? 0.793 -6.990 45.847 1.00 92.25 306 SER A CA 1
ATOM 2586 C C . SER A 1 306 ? -0.475 -7.462 46.553 1.00 92.25 306 SER A C 1
ATOM 2588 O O . SER A 1 306 ? -1.561 -6.922 46.328 1.00 92.25 306 SER A O 1
ATOM 2590 N N . LEU A 1 307 ? -0.330 -8.503 47.374 1.00 94.56 307 LEU A N 1
ATOM 2591 C CA . LEU A 1 307 ? -1.353 -9.005 48.283 1.00 94.56 307 LEU A CA 1
ATOM 2592 C C . LEU A 1 307 ? -0.988 -8.626 49.710 1.00 94.56 307 LEU A C 1
ATOM 2594 O O . LEU A 1 307 ? -0.031 -9.170 50.261 1.00 94.56 307 LEU A O 1
ATOM 2598 N N . THR A 1 308 ? -1.790 -7.753 50.303 1.00 93.56 308 THR A N 1
ATOM 2599 C CA . THR A 1 308 ? -1.620 -7.285 51.677 1.00 93.56 308 THR A CA 1
ATOM 2600 C C . THR A 1 308 ? -2.632 -7.968 52.590 1.00 93.56 308 THR A C 1
ATOM 2602 O O . THR A 1 308 ? -3.818 -8.014 52.270 1.00 93.56 308 THR A O 1
ATOM 2605 N N . GLU A 1 309 ? -2.193 -8.505 53.724 1.00 94.56 309 GLU A N 1
ATOM 2606 C CA . GLU A 1 309 ? -3.093 -9.080 54.725 1.00 94.56 309 GLU A CA 1
ATOM 2607 C C . GLU A 1 309 ? -3.795 -7.991 55.539 1.00 94.56 309 GLU A C 1
ATOM 2609 O O . GLU A 1 309 ? -3.199 -6.979 55.901 1.00 94.56 309 GLU A O 1
ATOM 2614 N N . VAL A 1 310 ? -5.082 -8.191 55.818 1.00 92.06 310 VAL A N 1
ATOM 2615 C CA . VAL A 1 310 ? -5.957 -7.117 56.288 1.00 92.06 310 VAL A CA 1
ATOM 2616 C C . VAL A 1 310 ? -5.696 -6.667 57.732 1.00 92.06 310 VAL A C 1
ATOM 2618 O O . VAL A 1 310 ? -5.835 -5.478 58.027 1.00 92.06 310 VAL A O 1
ATOM 2621 N N . LYS A 1 311 ? -5.325 -7.581 58.638 1.00 90.44 311 LYS A N 1
ATOM 2622 C CA . LYS A 1 311 ? -5.156 -7.286 60.071 1.00 90.44 311 LYS A CA 1
ATOM 2623 C C . LYS A 1 311 ? -3.785 -6.702 60.397 1.00 90.44 311 LYS A C 1
ATOM 2625 O O . LYS A 1 311 ? -3.699 -5.774 61.196 1.00 90.44 311 LYS A O 1
ATOM 2630 N N . SER A 1 312 ? -2.732 -7.237 59.792 1.00 91.94 312 SER A N 1
ATOM 2631 C CA . SER A 1 312 ? -1.346 -6.782 59.950 1.00 91.94 312 SER A CA 1
ATOM 2632 C C . SER A 1 312 ? -0.992 -5.615 59.029 1.00 91.94 312 SER A C 1
ATOM 2634 O O . SER A 1 312 ? -0.065 -4.866 59.320 1.00 91.94 312 SER A O 1
ATOM 2636 N N . GLY A 1 313 ? -1.696 -5.463 57.902 1.00 89.62 313 GLY A N 1
ATOM 2637 C CA . GLY A 1 313 ? -1.331 -4.516 56.849 1.00 89.62 313 GLY A CA 1
ATOM 2638 C C . GLY A 1 313 ? -0.038 -4.889 56.115 1.00 89.62 313 GLY A C 1
ATOM 2639 O O . GLY A 1 313 ? 0.459 -4.086 55.331 1.00 89.62 313 GLY A O 1
ATOM 2640 N N . CYS A 1 314 ? 0.538 -6.072 56.349 1.00 90.44 314 CYS A N 1
ATOM 2641 C CA . CYS A 1 314 ? 1.790 -6.491 55.721 1.00 90.44 314 CYS A CA 1
ATOM 2642 C C . CYS A 1 314 ? 1.560 -7.175 54.367 1.00 90.44 314 CYS A C 1
ATOM 2644 O O . CYS A 1 314 ? 0.627 -7.964 54.192 1.00 90.44 314 CYS A O 1
ATOM 2646 N N . ASP A 1 315 ? 2.457 -6.912 53.417 1.00 90.94 315 ASP A N 1
ATOM 2647 C CA . ASP A 1 315 ? 2.488 -7.619 52.139 1.00 90.94 315 ASP A CA 1
ATOM 2648 C C . ASP A 1 315 ? 2.925 -9.077 52.340 1.00 90.94 315 ASP A C 1
ATOM 2650 O O . ASP A 1 315 ? 3.983 -9.358 52.901 1.00 90.94 315 ASP A O 1
ATOM 2654 N N . ILE A 1 316 ? 2.107 -10.015 51.857 1.00 91.19 316 ILE A N 1
ATOM 2655 C CA . ILE A 1 316 ? 2.401 -11.452 51.888 1.00 91.19 316 ILE A CA 1
ATOM 2656 C C . ILE A 1 316 ? 3.185 -11.855 50.637 1.00 91.19 316 ILE A C 1
ATOM 2658 O O . ILE A 1 316 ? 4.198 -12.544 50.718 1.00 91.19 316 ILE A O 1
ATOM 2662 N N . THR A 1 317 ? 2.700 -11.459 49.457 1.00 93.06 317 THR A N 1
ATOM 2663 C CA . THR A 1 317 ? 3.318 -11.799 48.163 1.00 93.06 317 THR A CA 1
ATOM 2664 C C . THR A 1 317 ? 3.086 -10.706 47.126 1.00 93.06 317 THR A C 1
ATOM 2666 O O . THR A 1 317 ? 2.114 -9.956 47.206 1.00 93.06 317 THR A O 1
ATOM 2669 N N . GLY A 1 318 ? 3.959 -10.647 46.118 1.00 92.19 318 GLY A N 1
ATOM 2670 C CA . GLY A 1 318 ? 3.835 -9.754 44.967 1.00 92.19 318 GLY A CA 1
ATOM 2671 C C . GLY A 1 318 ? 4.121 -10.458 43.638 1.00 92.19 318 GLY A C 1
ATOM 2672 O O . GLY A 1 318 ? 4.520 -11.622 43.620 1.00 92.19 318 GLY A O 1
ATOM 2673 N N . GLY A 1 319 ? 3.900 -9.761 42.524 1.00 90.81 319 GLY A N 1
ATOM 2674 C CA . GLY A 1 319 ? 4.156 -10.252 41.164 1.00 90.81 319 GLY A CA 1
ATOM 2675 C C . GLY A 1 319 ? 3.911 -9.176 40.102 1.00 90.81 319 GLY A C 1
ATOM 2676 O O . GLY A 1 319 ? 3.344 -8.127 40.405 1.00 90.81 319 GLY A O 1
ATOM 2677 N N . LYS A 1 320 ? 4.313 -9.417 38.847 1.00 87.56 320 LYS A N 1
ATOM 2678 C CA . LYS A 1 320 ? 4.076 -8.481 37.728 1.00 87.56 320 LYS A CA 1
ATOM 2679 C C . LYS A 1 320 ? 2.643 -8.557 37.207 1.00 87.56 320 LYS A C 1
ATOM 2681 O O . LYS A 1 320 ? 2.117 -7.595 36.652 1.00 87.56 320 LYS A O 1
ATOM 2686 N N . THR A 1 321 ? 1.985 -9.702 37.382 1.00 88.00 321 THR A N 1
ATOM 2687 C CA . THR A 1 321 ? 0.586 -9.914 36.980 1.00 88.00 321 THR A CA 1
ATOM 2688 C C . THR A 1 321 ? -0.253 -10.459 38.133 1.00 88.00 321 THR A C 1
ATOM 2690 O O . THR A 1 321 ? 0.256 -11.145 39.013 1.00 88.00 321 THR A O 1
ATOM 2693 N N . LYS A 1 322 ? -1.575 -10.238 38.093 1.00 85.62 322 LYS A N 1
ATOM 2694 C CA . LYS A 1 322 ? -2.519 -10.802 39.078 1.00 85.62 322 LYS A CA 1
ATOM 2695 C C . LYS A 1 322 ? -2.408 -12.328 39.202 1.00 85.62 322 LYS A C 1
ATOM 2697 O O . LYS A 1 322 ? -2.490 -12.864 40.303 1.00 85.62 322 LYS A O 1
ATOM 2702 N N . ILE A 1 323 ? -2.225 -13.027 38.079 1.00 88.69 323 ILE A N 1
ATOM 2703 C CA . ILE A 1 323 ? -2.094 -14.493 38.045 1.00 88.69 323 ILE A CA 1
ATOM 2704 C C . ILE A 1 323 ? -0.810 -14.926 38.755 1.00 88.69 323 ILE A C 1
ATOM 2706 O O . ILE A 1 323 ? -0.835 -15.838 39.578 1.00 88.69 323 ILE A O 1
ATOM 2710 N N . GLU A 1 324 ? 0.297 -14.242 38.476 1.00 91.94 324 GLU A N 1
ATOM 2711 C CA . GLU A 1 324 ? 1.587 -14.503 39.110 1.00 91.94 324 GLU A CA 1
ATOM 2712 C C . GLU A 1 324 ? 1.528 -14.288 40.626 1.00 91.94 324 GLU A C 1
ATOM 2714 O O . GLU A 1 324 ? 1.921 -15.177 41.376 1.00 91.94 324 GLU A O 1
ATOM 2719 N N . THR A 1 325 ? 0.943 -13.181 41.094 1.00 92.31 325 THR A N 1
ATOM 2720 C CA . THR A 1 325 ? 0.784 -12.910 42.532 1.00 92.31 325 THR A CA 1
ATOM 2721 C C . THR A 1 325 ? -0.033 -14.004 43.233 1.00 92.31 325 THR A C 1
ATOM 2723 O O . THR A 1 325 ? 0.331 -14.463 44.314 1.00 92.31 325 THR A O 1
ATOM 2726 N N . LEU A 1 326 ? -1.108 -14.497 42.605 1.00 92.62 326 LEU A N 1
ATOM 2727 C CA . LEU A 1 326 ? -1.924 -15.588 43.157 1.00 92.62 326 LEU A CA 1
ATOM 2728 C C . LEU A 1 326 ? -1.200 -16.944 43.161 1.00 92.62 326 LEU A C 1
ATOM 2730 O O . LEU A 1 326 ? -1.423 -17.751 44.069 1.00 92.62 326 LEU A O 1
ATOM 2734 N N . ASN A 1 327 ? -0.347 -17.200 42.169 1.00 93.12 327 ASN A N 1
ATOM 2735 C CA . ASN A 1 327 ? 0.502 -18.390 42.132 1.00 93.12 327 ASN A CA 1
ATOM 2736 C C . ASN A 1 327 ? 1.596 -18.323 43.202 1.00 93.12 327 ASN A C 1
ATOM 2738 O O . ASN A 1 327 ? 1.834 -19.315 43.890 1.00 93.12 327 ASN A O 1
ATOM 2742 N N . ASN A 1 328 ? 2.188 -17.147 43.415 1.00 95.00 328 ASN A N 1
ATOM 2743 C CA . ASN A 1 328 ? 3.164 -16.920 44.477 1.00 95.00 328 ASN A CA 1
ATOM 2744 C C . ASN A 1 328 ? 2.545 -17.156 45.857 1.00 95.00 328 ASN A C 1
ATOM 2746 O O . ASN A 1 328 ? 3.149 -17.847 46.674 1.00 95.00 328 ASN A O 1
ATOM 2750 N N . LEU A 1 329 ? 1.308 -16.698 46.091 1.00 94.69 329 LEU A N 1
ATOM 2751 C CA . LEU A 1 329 ? 0.574 -17.007 47.322 1.00 94.69 329 LEU A CA 1
ATOM 2752 C C . LEU A 1 329 ? 0.390 -18.521 47.518 1.00 94.69 329 LEU A C 1
ATOM 2754 O O . LEU A 1 329 ? 0.627 -19.035 48.609 1.00 94.69 329 LEU A O 1
ATOM 2758 N N . LYS A 1 330 ? -0.023 -19.248 46.469 1.00 94.50 330 LYS A N 1
ATOM 2759 C CA . LYS A 1 330 ? -0.183 -20.711 46.531 1.00 94.50 330 LYS A CA 1
ATOM 2760 C C . LYS A 1 330 ? 1.138 -21.392 46.895 1.00 94.50 330 LYS A C 1
ATOM 2762 O O . LYS A 1 330 ? 1.157 -22.247 47.774 1.00 94.50 330 LYS A O 1
ATOM 2767 N N . ASN A 1 331 ? 2.235 -20.991 46.257 1.00 94.44 331 ASN A N 1
ATOM 2768 C CA . ASN A 1 331 ? 3.563 -21.540 46.525 1.00 94.44 331 ASN A CA 1
ATOM 2769 C C . ASN A 1 331 ? 4.036 -21.224 47.950 1.00 94.44 331 ASN A C 1
ATOM 2771 O O . ASN A 1 331 ? 4.608 -22.090 48.607 1.00 94.44 331 ASN A O 1
ATOM 2775 N N . PHE A 1 332 ? 3.754 -20.018 48.446 1.00 93.38 332 PHE A N 1
ATOM 2776 C CA . PHE A 1 332 ? 4.088 -19.601 49.804 1.00 93.38 332 PHE A CA 1
ATOM 2777 C C . PHE A 1 332 ? 3.357 -20.450 50.854 1.00 93.38 332 PHE A C 1
ATOM 2779 O O . PHE A 1 332 ? 3.996 -21.026 51.733 1.00 93.38 332 PHE A O 1
ATOM 2786 N N . VAL A 1 333 ? 2.038 -20.622 50.713 1.00 93.69 333 VAL A N 1
ATOM 2787 C CA . VAL A 1 333 ? 1.242 -21.460 51.628 1.00 93.69 333 VAL A CA 1
ATOM 2788 C C . VAL A 1 333 ? 1.652 -22.932 51.539 1.00 93.69 333 VAL A C 1
ATOM 2790 O O . VAL A 1 333 ? 1.803 -23.575 52.572 1.00 93.69 333 VAL A O 1
ATOM 2793 N N . ASN A 1 334 ? 1.898 -23.458 50.336 1.00 92.94 334 ASN A N 1
ATOM 2794 C CA . ASN A 1 334 ? 2.356 -24.840 50.160 1.00 92.94 334 ASN A CA 1
ATOM 2795 C C . ASN A 1 334 ? 3.726 -25.093 50.806 1.00 92.94 334 ASN A C 1
ATOM 2797 O O . ASN A 1 334 ? 3.968 -26.182 51.314 1.00 92.94 334 ASN A O 1
ATOM 2801 N N . LYS A 1 335 ? 4.625 -24.101 50.777 1.00 93.75 335 LYS A N 1
ATOM 2802 C CA . LYS A 1 335 ? 5.977 -24.220 51.331 1.00 93.75 335 LYS A CA 1
ATOM 2803 C C . LYS A 1 335 ? 5.999 -24.154 52.858 1.00 93.75 335 LYS A C 1
ATOM 2805 O O . LYS A 1 335 ? 6.756 -24.892 53.478 1.00 93.75 335 LYS A O 1
ATOM 2810 N N . TYR A 1 336 ? 5.229 -23.245 53.454 1.00 91.06 336 TYR A N 1
ATOM 2811 C CA . TYR A 1 336 ? 5.315 -22.958 54.891 1.00 91.06 336 TYR A CA 1
ATOM 2812 C C . TYR A 1 336 ? 4.186 -23.578 55.719 1.00 91.06 336 TYR A C 1
ATOM 2814 O O . TYR A 1 336 ? 4.337 -23.698 56.933 1.00 91.06 336 TYR A O 1
ATOM 2822 N N . GLY A 1 337 ? 3.087 -23.990 55.084 1.00 92.25 337 GLY A N 1
ATOM 2823 C CA . GLY A 1 337 ? 1.857 -24.391 55.762 1.00 92.25 337 GLY A CA 1
ATOM 2824 C C . GLY A 1 337 ? 1.049 -23.178 56.231 1.00 92.25 337 GLY A C 1
ATOM 2825 O O . GLY A 1 337 ? 1.600 -22.148 56.620 1.00 92.25 337 GLY A O 1
ATOM 2826 N N . ILE A 1 338 ? -0.281 -23.283 56.190 1.00 92.50 338 ILE A N 1
ATOM 2827 C CA . ILE A 1 338 ? -1.158 -22.142 56.486 1.00 92.50 338 ILE A CA 1
ATOM 2828 C C . ILE A 1 338 ? -1.064 -21.672 57.945 1.00 92.50 338 ILE A C 1
ATOM 2830 O O . ILE A 1 338 ? -1.118 -20.470 58.199 1.00 92.50 338 ILE A O 1
ATOM 2834 N N . ASP A 1 339 ? -0.861 -22.587 58.892 1.00 92.25 339 ASP A N 1
ATOM 2835 C CA . ASP A 1 339 ? -0.779 -22.248 60.318 1.00 92.25 339 ASP A CA 1
ATOM 2836 C C . ASP A 1 339 ? 0.476 -21.435 60.631 1.00 92.25 339 ASP A C 1
ATOM 2838 O O . ASP A 1 339 ? 0.420 -20.438 61.346 1.00 92.25 339 ASP A O 1
ATOM 2842 N N . ARG A 1 340 ? 1.600 -21.770 59.989 1.00 91.81 340 ARG A N 1
ATOM 2843 C CA . ARG A 1 340 ? 2.832 -20.986 60.109 1.00 91.81 340 ARG A CA 1
ATOM 2844 C C . ARG A 1 340 ? 2.666 -19.578 59.545 1.00 91.81 340 ARG A C 1
ATOM 2846 O O . ARG A 1 340 ? 3.153 -18.626 60.143 1.00 91.81 340 ARG A O 1
ATOM 2853 N N . VAL A 1 341 ? 1.965 -19.435 58.419 1.00 91.50 341 VAL A N 1
ATOM 2854 C CA . VAL A 1 341 ? 1.674 -18.118 57.830 1.00 91.50 341 VAL A CA 1
ATOM 2855 C C . VAL A 1 341 ? 0.806 -17.277 58.772 1.00 91.50 341 VAL A C 1
ATOM 2857 O O . VAL A 1 341 ? 1.088 -16.095 58.954 1.00 91.50 341 VAL A O 1
ATOM 2860 N N . LYS A 1 342 ? -0.202 -17.875 59.419 1.00 92.38 342 LYS A N 1
ATOM 2861 C CA . LYS A 1 342 ? -1.016 -17.190 60.437 1.00 92.38 342 LYS A CA 1
ATOM 2862 C C . LYS A 1 342 ? -0.184 -16.761 61.649 1.00 92.38 342 LYS A C 1
ATOM 2864 O O . LYS A 1 342 ? -0.296 -15.610 62.054 1.00 92.38 342 LYS A O 1
ATOM 2869 N N . ASN A 1 343 ? 0.705 -17.620 62.149 1.00 92.56 343 ASN A N 1
ATOM 2870 C CA . ASN A 1 343 ? 1.606 -17.269 63.254 1.00 92.56 343 ASN A CA 1
ATOM 2871 C C . ASN A 1 343 ? 2.516 -16.083 62.894 1.00 92.56 343 ASN A C 1
ATOM 2873 O O . ASN A 1 343 ? 2.671 -15.165 63.692 1.00 92.56 343 ASN A O 1
ATOM 2877 N N . MET A 1 344 ? 3.055 -16.047 61.667 1.00 91.50 344 MET A N 1
ATOM 2878 C CA . MET A 1 344 ? 3.847 -14.904 61.190 1.00 91.50 344 MET A CA 1
ATOM 2879 C C . MET A 1 344 ? 3.029 -13.604 61.169 1.00 91.50 344 MET A C 1
ATOM 2881 O O . MET A 1 344 ? 3.540 -12.550 61.537 1.00 91.50 344 MET A O 1
ATOM 2885 N N . ILE A 1 345 ? 1.759 -13.664 60.756 1.00 92.56 345 ILE A N 1
ATOM 2886 C CA . ILE A 1 345 ? 0.852 -12.506 60.775 1.00 92.56 345 ILE A CA 1
ATOM 2887 C C . ILE A 1 345 ? 0.618 -12.031 62.216 1.00 92.56 345 ILE A C 1
ATOM 2889 O O . ILE A 1 345 ? 0.680 -10.833 62.481 1.00 92.56 345 ILE A O 1
ATOM 2893 N N . GLU A 1 346 ? 0.393 -12.947 63.159 1.00 91.88 346 GLU A N 1
ATOM 2894 C CA . GLU A 1 346 ? 0.212 -12.608 64.576 1.00 91.88 346 GLU A CA 1
ATOM 2895 C C . GLU A 1 346 ? 1.460 -11.972 65.195 1.00 91.88 346 GLU A C 1
ATOM 2897 O O . GLU A 1 346 ? 1.348 -10.996 65.935 1.00 91.88 346 GLU A O 1
ATOM 2902 N N . GLU A 1 347 ? 2.653 -12.469 64.867 1.00 91.25 347 GLU A N 1
ATOM 2903 C CA . GLU A 1 347 ? 3.917 -11.849 65.277 1.00 91.25 347 GLU A CA 1
ATOM 2904 C C . GLU A 1 347 ? 4.055 -10.428 64.721 1.00 91.25 347 GLU A C 1
ATOM 2906 O O . GLU A 1 347 ? 4.435 -9.517 65.457 1.00 91.25 347 GLU A O 1
ATOM 2911 N N . GLN A 1 348 ? 3.685 -10.203 63.455 1.00 89.38 348 GLN A N 1
ATOM 2912 C CA . GLN A 1 348 ? 3.691 -8.861 62.867 1.00 89.38 348 GLN A CA 1
ATOM 2913 C C . GLN A 1 348 ? 2.685 -7.921 63.542 1.00 89.38 348 GLN A C 1
ATOM 2915 O O . GLN A 1 348 ? 2.998 -6.748 63.736 1.00 89.38 348 GLN A O 1
ATOM 2920 N N . ILE A 1 349 ? 1.512 -8.420 63.942 1.00 90.75 349 ILE A N 1
ATOM 2921 C CA . ILE A 1 349 ? 0.524 -7.638 64.702 1.00 90.75 349 ILE A CA 1
ATOM 2922 C C . ILE A 1 349 ? 1.059 -7.299 66.100 1.00 90.75 349 ILE A C 1
ATOM 2924 O O . ILE A 1 349 ? 0.877 -6.174 66.559 1.00 90.75 349 ILE A O 1
ATOM 2928 N N . LYS A 1 350 ? 1.749 -8.230 66.775 1.00 89.44 350 LYS A N 1
ATOM 2929 C CA . LYS A 1 350 ? 2.389 -7.966 68.079 1.00 89.44 350 LYS A CA 1
ATOM 2930 C C . LYS A 1 350 ? 3.486 -6.903 67.977 1.00 89.44 350 LYS A C 1
ATOM 2932 O O . LYS A 1 350 ? 3.635 -6.109 68.897 1.00 89.44 350 LYS A O 1
ATOM 2937 N N . GLN A 1 351 ? 4.236 -6.893 66.876 1.00 86.81 351 GLN A N 1
ATOM 2938 C CA . GLN A 1 351 ? 5.339 -5.952 66.655 1.00 86.81 351 GLN A CA 1
ATOM 2939 C C . GLN A 1 351 ? 4.861 -4.560 66.229 1.00 86.81 351 GLN A C 1
ATOM 2941 O O . GLN A 1 351 ? 5.329 -3.565 66.770 1.00 86.81 351 GLN A O 1
ATOM 2946 N N . ASN A 1 352 ? 3.937 -4.483 65.268 1.00 85.38 352 ASN A N 1
ATOM 2947 C CA . ASN A 1 352 ? 3.585 -3.225 64.596 1.00 85.38 352 ASN A CA 1
ATOM 2948 C C . ASN A 1 352 ? 2.172 -2.719 64.944 1.00 85.38 352 ASN A C 1
ATOM 2950 O O . ASN A 1 352 ? 1.721 -1.686 64.445 1.00 85.38 352 ASN A O 1
ATOM 2954 N N . GLY A 1 353 ? 1.455 -3.449 65.797 1.00 86.19 353 GLY A N 1
ATOM 2955 C CA . GLY A 1 353 ? 0.070 -3.174 66.143 1.00 86.19 353 GLY A CA 1
ATOM 2956 C C . GLY A 1 353 ? -0.927 -3.649 65.086 1.00 86.19 353 GLY A C 1
ATOM 2957 O O . GLY A 1 353 ? -0.590 -4.067 63.979 1.00 86.19 353 GLY A O 1
ATOM 2958 N N . LEU A 1 354 ? -2.204 -3.588 65.455 1.00 90.81 354 LEU A N 1
ATOM 2959 C CA . LEU A 1 354 ? -3.315 -3.980 64.594 1.00 90.81 354 LEU A CA 1
ATOM 2960 C C . LEU A 1 354 ? -3.675 -2.846 63.621 1.00 90.81 354 LEU A C 1
ATOM 2962 O O . LEU A 1 354 ? -3.646 -1.667 63.996 1.00 90.81 354 LEU A O 1
ATOM 2966 N N . SER A 1 355 ? -4.058 -3.211 62.396 1.00 88.81 355 SER A N 1
ATOM 2967 C CA . SER A 1 355 ? -4.565 -2.286 61.379 1.00 88.81 355 SER A CA 1
ATOM 2968 C C . SER A 1 355 ? -5.699 -1.409 61.933 1.00 88.81 355 SER A C 1
ATOM 2970 O O . SER A 1 355 ? -6.579 -1.932 62.629 1.00 88.81 355 SER A O 1
ATOM 2972 N N . PRO A 1 356 ? -5.718 -0.091 61.633 1.00 86.38 356 PRO A N 1
ATOM 2973 C CA . PRO A 1 356 ? -6.739 0.839 62.115 1.00 86.38 356 PRO A CA 1
ATOM 2974 C C . PRO A 1 356 ? -8.181 0.374 61.884 1.00 86.38 356 PRO A C 1
ATOM 2976 O O . PRO A 1 356 ? -9.025 0.600 62.749 1.00 86.38 356 PRO A O 1
ATOM 2979 N N . LEU A 1 357 ? -8.440 -0.373 60.801 1.00 83.62 357 LEU A N 1
ATOM 2980 C CA . LEU A 1 357 ? -9.746 -0.987 60.516 1.00 83.62 357 LEU A CA 1
ATOM 2981 C C . LEU A 1 357 ? -10.280 -1.886 61.646 1.00 83.62 357 LEU A C 1
ATOM 2983 O O . LEU A 1 357 ? -11.488 -2.073 61.746 1.00 83.62 357 LEU A O 1
ATOM 2987 N N . PHE A 1 358 ? -9.408 -2.447 62.487 1.00 81.56 358 PHE A N 1
ATOM 2988 C CA . PHE A 1 358 ? -9.779 -3.405 63.536 1.00 81.56 358 PHE A CA 1
ATOM 2989 C C . PHE A 1 358 ? -9.487 -2.904 64.955 1.00 81.56 358 PHE A C 1
ATOM 2991 O O . PHE A 1 358 ? -9.779 -3.610 65.923 1.00 81.56 358 PHE A O 1
ATOM 2998 N N . ARG A 1 359 ? -8.944 -1.688 65.115 1.00 72.06 359 ARG A N 1
ATOM 2999 C CA . ARG A 1 359 ? -8.657 -1.109 66.443 1.00 72.06 359 ARG A CA 1
ATOM 3000 C C . ARG A 1 359 ? -9.933 -0.822 67.246 1.00 72.06 359 ARG A C 1
ATOM 3002 O O . ARG A 1 359 ? -9.930 -0.974 68.463 1.00 72.06 359 ARG A O 1
ATOM 3009 N N . ASN A 1 360 ? -11.042 -0.488 66.580 1.00 53.62 360 ASN A N 1
ATOM 3010 C CA . ASN A 1 360 ? -12.317 -0.168 67.243 1.00 53.62 360 ASN A CA 1
ATOM 3011 C C . ASN A 1 360 ? -13.138 -1.401 67.663 1.00 53.62 360 ASN A C 1
ATOM 3013 O O . ASN A 1 360 ? -14.077 -1.268 68.439 1.00 53.62 360 ASN A O 1
ATOM 3017 N N . THR A 1 361 ? -12.769 -2.603 67.217 1.00 50.88 361 THR A N 1
ATOM 3018 C CA . THR A 1 361 ? -13.437 -3.862 67.600 1.00 50.88 361 THR A CA 1
ATOM 3019 C C . THR A 1 361 ? -12.950 -4.460 68.926 1.00 50.88 361 THR A C 1
ATOM 3021 O O . THR A 1 361 ? -13.553 -5.411 69.404 1.00 50.88 361 THR A O 1
ATOM 3024 N N . GLN A 1 362 ? -11.895 -3.915 69.547 1.00 45.62 362 GLN A N 1
ATOM 3025 C CA . GLN A 1 362 ? -11.374 -4.379 70.848 1.00 45.62 362 GLN A CA 1
ATOM 3026 C C . GLN A 1 362 ? -11.829 -3.540 72.056 1.00 45.62 362 GLN A C 1
ATOM 3028 O O . GLN A 1 362 ? -11.545 -3.919 73.184 1.00 45.62 362 GLN A O 1
ATOM 3033 N N . LYS A 1 363 ? -12.553 -2.429 71.854 1.00 37.50 363 LYS A N 1
ATOM 3034 C CA . LYS A 1 363 ? -13.140 -1.627 72.952 1.00 37.50 363 LYS A CA 1
ATOM 3035 C C . LYS A 1 363 ? -14.580 -2.025 73.315 1.00 37.50 363 LYS A C 1
ATOM 3037 O O . LYS A 1 363 ? -15.222 -1.326 74.089 1.00 37.50 363 LYS A O 1
ATOM 3042 N N . ALA A 1 364 ? -15.082 -3.118 72.746 1.00 39.03 364 ALA A N 1
ATOM 3043 C CA . ALA A 1 364 ? -16.425 -3.640 72.988 1.00 39.03 364 ALA A CA 1
ATOM 3044 C C . ALA A 1 364 ? -16.379 -5.127 73.382 1.00 39.03 364 ALA A C 1
ATOM 3046 O O . ALA A 1 364 ? -17.026 -5.954 72.744 1.00 39.03 364 ALA A O 1
ATOM 3047 N N . ILE A 1 365 ? -15.570 -5.453 74.395 1.00 35.41 365 ILE A N 1
ATOM 3048 C CA . ILE A 1 365 ? -15.739 -6.617 75.279 1.00 35.41 365 ILE A CA 1
ATOM 3049 C C . ILE A 1 365 ? -15.449 -6.140 76.697 1.00 35.41 365 ILE A C 1
ATOM 3051 O O . ILE A 1 365 ? -14.407 -5.462 76.861 1.00 35.41 365 ILE A O 1
#

Sequence (365 aa):
MIKLKNTYLGYTNNLKVKSMQKAKIEKNLDNFIRSDKIMYIQKDFILNRIKEGFEPCIVENYSYYSKRLDGMTKPKTDYRLTNKEGTYYTINKTLYKFGKYIIDNNFIDDTIRESFILEEQQEKAQQKQLQKEKELQEQHEKELKEKQKQEFKKWIMKEIENYNNIDKLNLAKEIFSHENGRYLESVLKKLLIFIENINNPLCKEELISWLHIGNKASKKVFYHITGIKLPITNKETTSLLEKLNSNDYIGMIEYKPRKTPQQQKELKTFYKMIRIPEPHFEESLGEELKKYGLTMYLTKTNNNYSLTEVKSGCDITGGKTKIETLNNLKNFVNKYGIDRVKNMIEEQIKQNGLSPLFRNTQKAI

Organism: NCBI:txid1407017

Secondary structure (DSSP, 8-state):
----TT--TTTTTSS---HHHHHHHHHHHTSEEEETTEEEEHHHHHHHHHHTT-EEEEEEEE--EEGGGTEEPPPEEEEEEE-TTS-EEEE-HHHHHHHHHHHHTTTTSHHHHHHHHHHHHHHHHHHHHHHHHHHHHHHHHHHHHHHHHHHHHHHHHHHHHH---HHHHHHHHHHHHHHHS---HHHHHHHHHHHHTTTSHHHHHHHHHHSSTT-HHHHHHHHHHH-PPPPSSHHHHHHHHHH--GGG------------TTS---EEEEEEEE-SSS-EEEEEEEEEEEETTEEEEEEEETTEEEEEETTT--EEEEESSHHHHHHHHHHHHHHH-HHHHHHHHHHHHHHH---HHHHGGGS--

Radius of gyration: 45.03 Å; chains: 1; bounding box: 94×44×128 Å

pLDDT: mean 89.13, std 9.91, range [35.41, 97.44]